Protein AF-A0AA36IB07-F1 (afdb_monomer)

Mean predicted aligned error: 19.98 Å

Sequence (351 aa):
MAGPVNGTSHEDGVGPSQIHRRLKAEFDDVLRTSMQNRLKNLREEVEALCNSLEAAPNGDDEPSPASSASRASAPDTKALCETVAKALRRAKRCSKKPITSYGPSDRQVGKAEPSEKDEALVMEGTTLRATLASLEQSLSSRTKQILALTEQLKVCESARDERTVQAAEAKEQLDTLVSNPKKLEQICEIHLAKRKERVEDMAKDAAQQKQHAKYYQSLAQQQRAFYLQSERISACGGKEAIARHRAGEVALVHQPTSLQDDDTEEMFDVGTAVANPYVCDSWPFEPNVLAKRTPQESSMPTFEEETEDDLKEAERGFRTNPFRSLRFPPGPSGAASDDDDDRYPGTARSL

Secondary structure (DSSP, 8-state):
--------------PPPHHHHHHHHHHHHHHHHHHHHHHHHHHHHHHHHHHHHHTS--------------------HHHHHHHHHHHHHHHHHHTS------S--HHHHTSPPPPPP------HHHHHHHHHHHHHHHHHHHHHHHHHHHHHHHHHHHHHHHHHHHHHHHHHHHHHHHH-GGGHHHHHHHHHHHHHHHHHHHHHHHHHHHHHHHHHHHHHHHHHHHHHHHHHHHHTTSTTSS-B-TTS-B-PPPPPPPTTT---S----TTTSTT-TTT----S--TTSS----TT-----------HHHHHHHHTT----TTTT--------------------------

pLDDT: mean 75.19, std 17.86, range [39.56, 97.88]

Organism: NCBI:txid2562239

Radius of gyration: 38.05 Å; Cα contacts (8 Å, |Δi|>4): 51; chains: 1; bounding box: 100×102×84 Å

Foldseek 3Di:
DDDDDPDPPPPPPPDPDPVVVVVVVVVVVVVVVVVVVVVVVVVVVVVVVVVVVVPPDPPDDDDDDDDDDDCDPDDPVVVVVVVVVVVVVVVVVVPPDPPPPPDDDPVRVPDDDPPDDPDPPDPPVVLVVLVVVVVVVVVVVVVVVVVVVVVVVVVVVVVVVVVVVVVVVVVVVVVVCVVPVVCVVVVVVVVVVVVVVVVVVVVVVVVVVVVVVVVVVVLVVLQVVQVVLVVQCVVVPHPVSQPQDPVRDRDHRPDRDDPVPPPPVCPPPPVPPPPPCVVVPPPPDDPCPVPPPSPCPPPDPPPDPQDPVNVVVVVVDDDDPPPPPPPDPDDDPDDDDDDDDDDDDDDDDDD

Solvent-accessible surface area (backbone atoms only — not comparable to full-atom values): 22446 Å² total; per-residue (Å²): 142,82,80,86,82,84,79,80,79,78,77,78,74,78,65,77,52,72,66,56,52,49,53,49,49,54,50,52,49,52,52,50,52,52,51,51,51,52,54,49,51,51,49,53,51,51,50,52,49,53,55,56,60,71,65,54,76,79,88,69,94,75,94,79,85,87,86,83,87,81,85,73,78,70,77,62,62,64,60,56,52,49,52,51,52,50,51,52,54,49,51,59,56,69,68,49,75,78,83,79,71,88,68,78,51,83,80,48,72,78,46,79,78,76,77,84,73,89,69,75,84,73,56,64,76,55,54,53,49,52,50,49,53,52,48,52,52,51,50,54,53,48,51,52,49,52,52,53,52,52,53,52,49,51,52,52,50,51,53,48,53,54,49,53,50,53,52,51,53,54,49,52,52,49,56,48,39,75,77,37,64,85,52,47,63,62,53,51,51,52,54,50,51,56,51,52,52,51,52,51,50,54,48,51,53,53,48,51,52,52,49,53,52,52,50,54,52,52,51,52,51,40,42,52,52,31,50,56,49,52,52,41,30,67,75,54,74,38,83,80,45,56,67,60,41,97,87,69,47,74,76,71,65,64,78,59,81,57,87,82,75,55,83,60,89,75,69,80,52,69,78,73,42,96,78,28,74,82,70,64,63,78,65,86,81,67,99,58,73,84,61,62,71,65,84,74,70,72,77,71,74,77,85,71,75,80,47,77,64,55,56,53,50,64,70,64,62,73,82,70,70,86,77,74,74,76,70,72,76,85,71,81,90,72,76,92,70,92,73,88,80,83,85,86,80,81,88,78,79,86,134

Structure (mmCIF, N/CA/C/O backbone):
data_AF-A0AA36IB07-F1
#
_entry.id   AF-A0AA36IB07-F1
#
loop_
_atom_site.group_PDB
_atom_site.id
_atom_site.type_symbol
_atom_site.label_atom_id
_atom_site.label_alt_id
_atom_site.label_comp_id
_atom_site.label_asym_id
_atom_site.label_entity_id
_atom_site.label_seq_id
_atom_site.pdbx_PDB_ins_code
_atom_site.Cartn_x
_atom_site.Cartn_y
_atom_site.Cartn_z
_atom_site.occupancy
_atom_site.B_iso_or_equiv
_atom_site.auth_seq_id
_atom_site.auth_comp_id
_atom_site.auth_asym_id
_atom_site.auth_atom_id
_atom_site.pdbx_PDB_model_num
ATOM 1 N N . MET A 1 1 ? -28.000 50.067 -14.442 1.00 41.28 1 MET A N 1
ATOM 2 C CA . MET A 1 1 ? -29.007 48.991 -14.528 1.00 41.28 1 MET A CA 1
ATOM 3 C C . MET A 1 1 ? -28.436 47.889 -15.402 1.00 41.28 1 MET A C 1
ATOM 5 O O . MET A 1 1 ? -28.460 48.020 -16.616 1.00 41.28 1 MET A O 1
ATOM 9 N N . ALA A 1 2 ? -27.834 46.875 -14.788 1.00 39.56 2 ALA A N 1
ATOM 10 C CA . ALA A 1 2 ? -27.328 45.690 -15.471 1.00 39.56 2 ALA A CA 1
ATOM 11 C C . ALA A 1 2 ? -28.140 44.503 -14.943 1.00 39.56 2 ALA A C 1
ATOM 13 O O . ALA A 1 2 ? -28.209 44.305 -13.731 1.00 39.56 2 ALA A O 1
ATOM 14 N N . GLY A 1 3 ? -28.847 43.818 -15.840 1.00 39.81 3 GLY A N 1
ATOM 15 C CA . GLY A 1 3 ? -29.692 42.673 -15.505 1.00 39.81 3 GLY A CA 1
ATOM 16 C C . GLY A 1 3 ? -28.872 41.388 -15.344 1.00 39.81 3 GLY A C 1
ATOM 17 O O . GLY A 1 3 ? -27.798 41.279 -15.939 1.00 39.81 3 GLY A O 1
ATOM 18 N N . PRO A 1 4 ? -29.358 40.415 -14.554 1.00 53.75 4 PRO A N 1
ATOM 19 C CA . PRO A 1 4 ? -28.662 39.156 -14.340 1.00 53.75 4 PRO A CA 1
ATOM 20 C C . PRO A 1 4 ? -28.797 38.250 -15.568 1.00 53.75 4 PRO A C 1
ATOM 22 O O . PRO A 1 4 ? -29.895 37.990 -16.063 1.00 53.75 4 PRO A O 1
ATOM 25 N N . VAL A 1 5 ? -27.655 37.769 -16.055 1.00 50.94 5 VAL A N 1
ATOM 26 C CA . VAL A 1 5 ? -27.554 36.798 -17.145 1.00 50.94 5 VAL A CA 1
ATOM 27 C C . VAL A 1 5 ? -27.719 35.403 -16.542 1.00 50.94 5 VAL A C 1
ATOM 29 O O . VAL A 1 5 ? -26.821 34.899 -15.873 1.00 50.94 5 VAL A O 1
ATOM 32 N N . ASN A 1 6 ? -28.882 34.786 -16.760 1.00 49.53 6 ASN A N 1
ATOM 33 C CA . ASN A 1 6 ? -29.121 33.380 -16.439 1.00 49.53 6 ASN A CA 1
ATOM 34 C C . ASN A 1 6 ? -28.353 32.498 -17.433 1.00 49.53 6 ASN A C 1
ATOM 36 O O . ASN A 1 6 ? -28.823 32.234 -18.539 1.00 49.53 6 ASN A O 1
ATOM 40 N N . GLY A 1 7 ? -27.164 32.052 -17.031 1.00 48.97 7 GLY A N 1
ATOM 41 C CA . GLY A 1 7 ? -26.412 31.009 -17.717 1.00 48.97 7 GLY A CA 1
ATOM 42 C C . GLY A 1 7 ? -26.997 29.638 -17.398 1.00 48.97 7 GLY A C 1
ATOM 43 O O . GLY A 1 7 ? -26.636 29.021 -16.402 1.00 48.97 7 GLY A O 1
ATOM 44 N N . THR A 1 8 ? -27.904 29.154 -18.242 1.00 47.22 8 THR A N 1
ATOM 45 C CA . THR A 1 8 ? -28.276 27.737 -18.287 1.00 47.22 8 THR A CA 1
ATOM 46 C C . THR A 1 8 ? -27.133 26.962 -18.937 1.00 47.22 8 THR A C 1
ATOM 48 O O . THR A 1 8 ? -27.064 26.849 -20.161 1.00 47.22 8 THR A O 1
ATOM 51 N N . SER A 1 9 ? -26.205 26.470 -18.118 1.00 49.50 9 SER A N 1
ATOM 52 C CA . SER A 1 9 ? -25.203 25.481 -18.507 1.00 49.50 9 SER A CA 1
ATOM 53 C C . SER A 1 9 ? -25.917 24.183 -18.884 1.00 49.50 9 SER A C 1
ATOM 55 O O . SER A 1 9 ? -26.347 23.406 -18.034 1.00 49.50 9 SER A O 1
ATOM 57 N N . HIS A 1 10 ? -26.074 23.974 -20.189 1.00 44.34 10 HIS A N 1
ATOM 58 C CA . HIS A 1 10 ? -26.446 22.690 -20.758 1.00 44.34 10 HIS A CA 1
ATOM 59 C C . HIS A 1 10 ? -25.269 21.734 -20.510 1.00 44.34 10 HIS A C 1
ATOM 61 O O . HIS A 1 10 ? -24.299 21.712 -21.264 1.00 44.34 10 HIS A O 1
ATOM 67 N N . GLU A 1 11 ? -25.309 20.998 -19.398 1.00 47.53 11 GLU A N 1
ATOM 68 C CA . GLU A 1 11 ? -24.455 19.829 -19.209 1.00 47.53 11 GLU A CA 1
ATOM 69 C C . GLU A 1 11 ? -24.906 18.771 -20.216 1.00 47.53 11 GLU A C 1
ATOM 71 O O . GLU A 1 11 ? -25.805 17.967 -19.953 1.00 47.53 11 GLU A O 1
ATOM 76 N N . ASP A 1 12 ? -24.305 18.798 -21.403 1.00 44.19 12 ASP A N 1
ATOM 77 C CA . ASP A 1 12 ? -24.332 17.678 -22.330 1.00 44.19 12 ASP A CA 1
ATOM 78 C C . ASP A 1 12 ? -23.629 16.508 -21.643 1.00 44.19 12 ASP A C 1
ATOM 80 O O . ASP A 1 12 ? -22.415 16.317 -21.729 1.00 44.19 12 ASP A O 1
ATOM 84 N N . GLY A 1 13 ? -24.417 15.753 -20.878 1.00 45.56 13 GLY A N 1
ATOM 85 C CA . GLY A 1 13 ? -24.006 14.541 -20.201 1.00 45.56 13 GLY A CA 1
ATOM 86 C C . GLY A 1 13 ? -23.541 13.532 -21.237 1.00 45.56 13 GLY A C 1
ATOM 87 O O . GLY A 1 13 ? -24.328 12.721 -21.731 1.00 45.56 13 GLY A O 1
ATOM 88 N N . VAL A 1 14 ? -22.247 13.574 -21.558 1.00 60.81 14 VAL A N 1
ATOM 89 C CA . VAL A 1 14 ? -21.549 12.539 -22.315 1.00 60.81 14 VAL A CA 1
ATOM 90 C C . VAL A 1 14 ? -21.590 11.287 -21.452 1.00 60.81 14 VAL A C 1
ATOM 92 O O . VAL A 1 14 ? -20.717 11.017 -20.626 1.00 60.81 14 VAL A O 1
ATOM 95 N N . GLY A 1 15 ? -22.685 10.543 -21.593 1.00 72.19 15 GLY A N 1
ATOM 96 C CA . GLY A 1 15 ? -22.873 9.287 -20.902 1.00 72.19 15 GLY A CA 1
ATOM 97 C C . GLY A 1 15 ? -21.698 8.362 -21.217 1.00 72.19 15 GLY A C 1
ATOM 98 O O . GLY A 1 15 ? -21.160 8.407 -22.328 1.00 72.19 15 GLY A O 1
ATOM 99 N N . PRO A 1 16 ? -21.303 7.494 -20.272 1.00 76.75 16 PRO A N 1
ATOM 100 C CA . PRO A 1 16 ? -20.173 6.596 -20.457 1.00 76.75 16 PRO A CA 1
ATOM 101 C C . PRO A 1 16 ? -20.298 5.858 -21.790 1.00 76.75 16 PRO A C 1
ATOM 103 O O . PRO A 1 16 ? -21.397 5.415 -22.158 1.00 76.75 16 PRO A O 1
ATOM 106 N N . SER A 1 17 ? -19.183 5.750 -22.518 1.00 83.81 17 SER A N 1
ATOM 107 C CA . SER A 1 17 ? -19.148 5.079 -23.819 1.00 83.81 17 SER A CA 1
ATOM 108 C C . SER A 1 17 ? -19.760 3.679 -23.706 1.00 83.81 17 SER A C 1
ATOM 110 O O . SER A 1 17 ? -19.652 3.019 -22.668 1.00 83.81 17 SER A O 1
ATOM 112 N N . GLN A 1 18 ? -20.435 3.207 -24.758 1.00 84.69 18 GLN A N 1
ATOM 113 C CA . GLN A 1 18 ? -21.078 1.884 -24.741 1.00 84.69 18 GLN A CA 1
ATOM 114 C C . GLN A 1 18 ? -20.084 0.764 -24.388 1.00 84.69 18 GLN A C 1
ATOM 116 O O . GLN A 1 18 ? -20.438 -0.171 -23.676 1.00 84.69 18 GLN A O 1
ATOM 121 N N . ILE A 1 19 ? -18.820 0.910 -24.803 1.00 80.19 19 ILE A N 1
ATOM 122 C CA . ILE A 1 19 ? -17.727 -0.005 -24.455 1.00 80.19 19 ILE A CA 1
ATOM 123 C C . ILE A 1 19 ? -17.452 0.016 -22.947 1.00 80.19 19 ILE A C 1
ATOM 125 O O . ILE A 1 19 ? -17.336 -1.043 -22.340 1.00 80.19 19 ILE A O 1
ATOM 129 N N . HIS A 1 20 ? -17.400 1.196 -22.320 1.00 79.19 20 HIS A N 1
ATOM 130 C CA . HIS A 1 20 ? -17.195 1.302 -20.874 1.00 79.19 20 HIS A CA 1
ATOM 131 C C . HIS A 1 20 ? -18.361 0.695 -20.083 1.00 79.19 20 HIS A C 1
ATOM 133 O O . HIS A 1 20 ? -18.130 -0.018 -19.111 1.00 79.19 20 HIS A O 1
ATOM 139 N N . ARG A 1 21 ? -19.612 0.904 -20.524 1.00 87.94 21 ARG A N 1
ATOM 140 C CA . ARG A 1 21 ? -20.782 0.261 -19.893 1.00 87.94 21 ARG A CA 1
ATOM 141 C C . ARG A 1 21 ? -20.726 -1.260 -20.009 1.00 87.94 21 ARG A C 1
ATOM 143 O O . ARG A 1 21 ? -21.033 -1.941 -19.038 1.00 87.94 21 ARG A O 1
ATOM 150 N N . ARG A 1 22 ? -20.307 -1.777 -21.168 1.00 89.38 22 ARG A N 1
ATOM 151 C CA . ARG A 1 22 ? -20.159 -3.217 -21.400 1.00 89.38 22 ARG A CA 1
ATOM 152 C C . ARG A 1 22 ? -19.047 -3.825 -20.545 1.00 89.38 22 ARG A C 1
ATOM 154 O O . ARG A 1 22 ? -19.304 -4.801 -19.858 1.00 89.38 22 ARG A O 1
ATOM 161 N N . LEU A 1 23 ? -17.859 -3.219 -20.528 1.00 86.12 23 LEU A N 1
ATOM 162 C CA . LEU A 1 23 ? -16.742 -3.685 -19.698 1.00 86.12 23 LEU A CA 1
ATOM 163 C C . LEU A 1 23 ? -17.084 -3.642 -18.208 1.00 86.12 23 LEU A C 1
ATOM 165 O O . LEU A 1 23 ? -16.769 -4.578 -17.481 1.00 86.12 23 LEU A O 1
ATOM 169 N N . LYS A 1 24 ? -17.764 -2.581 -17.759 1.00 91.50 24 LYS A N 1
ATOM 170 C CA . LYS A 1 24 ? -18.242 -2.486 -16.380 1.00 91.50 24 LYS A CA 1
ATOM 171 C C . LYS A 1 24 ? -19.228 -3.610 -16.054 1.00 91.50 24 LYS A C 1
ATOM 173 O O . LYS A 1 24 ? -19.072 -4.247 -15.024 1.00 91.50 24 LYS A O 1
ATOM 178 N N . ALA A 1 25 ? -20.191 -3.882 -16.935 1.00 92.62 25 ALA A N 1
ATOM 179 C CA . ALA A 1 25 ? -21.148 -4.969 -16.740 1.00 92.62 25 ALA A CA 1
ATOM 180 C C . ALA A 1 25 ? -20.465 -6.348 -16.695 1.00 92.62 25 ALA A C 1
ATOM 182 O O . ALA A 1 25 ? -20.750 -7.132 -15.798 1.00 92.62 25 ALA A O 1
ATOM 183 N N . GLU A 1 26 ? -19.522 -6.619 -17.605 1.00 95.00 26 GLU A N 1
ATOM 184 C CA . GLU A 1 26 ? -18.756 -7.874 -17.619 1.00 95.00 26 GLU A CA 1
ATOM 185 C C . GLU A 1 26 ? -17.916 -8.035 -16.337 1.00 95.00 26 GLU A C 1
ATOM 187 O O . GLU A 1 26 ? -17.892 -9.110 -15.738 1.00 95.00 26 GLU A O 1
ATOM 192 N N . PHE A 1 27 ? -17.276 -6.962 -15.864 1.00 94.12 27 PHE A N 1
ATOM 193 C CA . PHE A 1 27 ? -16.503 -6.978 -14.620 1.00 94.12 27 PHE A CA 1
ATOM 194 C C . PHE A 1 27 ? -17.389 -7.167 -13.380 1.00 94.12 27 PHE A C 1
ATOM 196 O O . PHE A 1 27 ? -17.076 -7.993 -12.519 1.00 94.12 27 PHE A O 1
ATOM 203 N N . ASP A 1 28 ? -18.515 -6.452 -13.310 1.00 94.38 28 ASP A N 1
ATOM 204 C CA . ASP A 1 28 ? -19.499 -6.580 -12.232 1.00 94.38 28 ASP A CA 1
ATOM 205 C C . ASP A 1 28 ? -20.081 -8.004 -12.186 1.00 94.38 28 ASP A C 1
ATOM 207 O O . ASP A 1 28 ? -20.256 -8.562 -11.100 1.00 94.38 28 ASP A O 1
ATOM 211 N N . ASP A 1 29 ? -20.327 -8.629 -13.341 1.00 94.38 29 ASP A N 1
ATOM 212 C CA . ASP A 1 29 ? -20.804 -10.011 -13.426 1.00 94.38 29 ASP A CA 1
ATOM 213 C C . ASP A 1 29 ? -19.737 -11.022 -12.986 1.00 94.38 29 ASP A C 1
ATOM 215 O O . ASP A 1 29 ? -20.051 -11.948 -12.230 1.00 94.38 29 ASP A O 1
ATOM 219 N N . VAL A 1 30 ? -18.468 -10.835 -13.367 1.00 93.94 30 VAL A N 1
ATOM 220 C CA . VAL A 1 30 ? -17.357 -11.685 -12.897 1.00 93.94 30 VAL A CA 1
ATOM 221 C C . VAL A 1 30 ? -17.182 -11.568 -11.381 1.00 93.94 30 VAL A C 1
ATOM 223 O O . VAL A 1 30 ? -17.075 -12.589 -10.694 1.00 93.94 30 VAL A O 1
ATOM 226 N N . LEU A 1 31 ? -17.204 -10.349 -10.834 1.00 90.31 31 LEU A N 1
ATOM 227 C CA . LEU A 1 31 ? -17.109 -10.123 -9.390 1.00 90.31 31 LEU A CA 1
ATOM 228 C C . LEU A 1 31 ? -18.295 -10.729 -8.640 1.00 90.31 31 LEU A C 1
ATOM 230 O O . LEU A 1 31 ? -18.097 -11.415 -7.633 1.00 90.31 31 LEU A O 1
ATOM 234 N N . ARG A 1 32 ? -19.519 -10.524 -9.137 1.00 96.50 32 ARG A N 1
ATOM 235 C CA . ARG A 1 32 ? -20.733 -11.079 -8.530 1.00 96.50 32 ARG A CA 1
ATOM 236 C C . ARG A 1 32 ? -20.696 -12.605 -8.537 1.00 96.50 32 ARG A C 1
ATOM 238 O O . ARG A 1 32 ? -20.930 -13.208 -7.493 1.00 96.50 32 ARG A O 1
ATOM 245 N N . THR A 1 33 ? -20.330 -13.218 -9.662 1.00 93.62 33 THR A N 1
ATOM 246 C CA . THR A 1 33 ? -20.218 -14.680 -9.798 1.00 93.62 33 THR A CA 1
ATOM 247 C C . THR A 1 33 ? -19.134 -15.241 -8.874 1.00 93.62 33 THR A C 1
ATOM 249 O O . THR A 1 33 ? -19.356 -16.225 -8.171 1.00 93.62 33 THR A O 1
ATOM 252 N N . SER A 1 34 ? -17.972 -14.584 -8.803 1.00 92.56 34 SER A N 1
ATOM 253 C CA . SER A 1 34 ? -16.874 -14.969 -7.907 1.00 92.56 34 SER A CA 1
ATOM 254 C C . SER A 1 34 ? -17.280 -14.900 -6.430 1.00 92.56 34 SER A C 1
ATOM 256 O O . SER A 1 34 ? -17.058 -15.855 -5.681 1.00 92.56 34 SER A O 1
ATOM 258 N N . MET A 1 35 ? -17.939 -13.816 -6.005 1.00 91.19 35 MET A N 1
ATOM 259 C CA . MET A 1 35 ? -18.441 -13.680 -4.633 1.00 91.19 35 MET A CA 1
ATOM 260 C C . MET A 1 35 ? -19.537 -14.696 -4.309 1.00 91.19 35 MET A C 1
ATOM 262 O O . MET A 1 35 ? -19.515 -15.283 -3.229 1.00 91.19 35 MET A O 1
ATOM 266 N N . GLN A 1 36 ? -20.463 -14.950 -5.237 1.00 94.50 36 GLN A N 1
ATOM 267 C CA . GLN A 1 36 ? -21.500 -15.969 -5.067 1.00 94.50 36 GLN A CA 1
ATOM 268 C C . GLN A 1 36 ? -20.896 -17.368 -4.912 1.00 94.50 36 GLN A C 1
ATOM 270 O O . GLN A 1 36 ? -21.313 -18.102 -4.020 1.00 94.50 36 GLN A O 1
ATOM 275 N N . ASN A 1 37 ? -19.874 -17.709 -5.701 1.00 90.69 37 ASN A N 1
ATOM 276 C CA . ASN A 1 37 ? -19.164 -18.982 -5.571 1.00 90.69 37 ASN A CA 1
ATOM 277 C C . ASN A 1 37 ? -18.439 -19.098 -4.223 1.00 90.69 37 ASN A C 1
ATOM 279 O O . ASN A 1 37 ? -18.528 -20.133 -3.573 1.00 90.69 37 ASN A O 1
ATOM 283 N N . ARG A 1 38 ? -17.775 -18.032 -3.753 1.00 92.62 38 ARG A N 1
ATOM 284 C CA . ARG A 1 38 ? -17.135 -18.024 -2.424 1.00 92.62 38 ARG A CA 1
ATOM 285 C C . ARG A 1 38 ? -18.150 -18.189 -1.294 1.00 92.62 38 ARG A C 1
ATOM 287 O O . ARG A 1 38 ? -17.919 -18.982 -0.391 1.00 92.62 38 ARG A O 1
ATOM 294 N N . LEU A 1 39 ? -19.278 -17.478 -1.355 1.00 90.75 39 LEU A N 1
ATOM 295 C CA . LEU A 1 39 ? -20.357 -17.614 -0.372 1.00 90.75 39 LEU A CA 1
ATOM 296 C C . LEU A 1 39 ? -20.995 -19.004 -0.408 1.00 90.75 39 LEU A C 1
ATOM 298 O O . LEU A 1 39 ? -21.333 -19.537 0.643 1.00 90.75 39 LEU A O 1
ATOM 302 N N . LYS A 1 40 ? -21.151 -19.592 -1.598 1.00 94.38 40 LYS A N 1
ATOM 303 C CA . LYS A 1 40 ? -21.629 -20.965 -1.759 1.00 94.38 40 LYS A CA 1
ATOM 304 C C . LYS A 1 40 ? -20.666 -21.958 -1.106 1.00 94.38 40 LYS A C 1
ATOM 306 O O . LYS A 1 40 ? -21.111 -22.728 -0.268 1.00 94.38 40 LYS A O 1
ATOM 311 N N . ASN A 1 41 ? -19.370 -21.870 -1.404 1.00 88.69 41 ASN A N 1
ATOM 312 C CA . ASN A 1 41 ? -18.357 -22.740 -0.802 1.00 88.69 41 ASN A CA 1
ATOM 313 C C . ASN A 1 41 ? -18.319 -22.595 0.727 1.00 88.69 41 ASN A C 1
ATOM 315 O O . ASN A 1 41 ? -18.276 -23.593 1.429 1.00 88.69 41 ASN A O 1
ATOM 319 N N . LEU A 1 42 ? -18.409 -21.366 1.253 1.00 87.94 42 LEU A N 1
ATOM 320 C CA . LEU A 1 42 ? -18.479 -21.132 2.700 1.00 87.94 42 LEU A CA 1
ATOM 321 C C . LEU A 1 42 ? -19.729 -21.753 3.330 1.00 87.94 42 LEU A C 1
ATOM 323 O O . LEU A 1 42 ? -19.652 -22.300 4.424 1.00 87.94 42 LEU A O 1
ATOM 327 N N . ARG A 1 43 ? -20.884 -21.681 2.657 1.00 89.50 43 ARG A N 1
ATOM 328 C CA . ARG A 1 43 ? -22.106 -22.346 3.131 1.00 89.50 43 ARG A CA 1
ATOM 329 C C . ARG A 1 43 ? -21.952 -23.863 3.126 1.00 89.50 43 ARG A C 1
ATOM 331 O O . ARG A 1 43 ? -22.317 -24.481 4.113 1.00 89.50 43 ARG A O 1
ATOM 338 N N . GLU A 1 44 ? -21.376 -24.431 2.068 1.00 90.19 44 GLU A N 1
ATOM 339 C CA . GLU A 1 44 ? -21.098 -25.869 1.971 1.00 90.19 44 GLU A CA 1
ATOM 340 C C . GLU A 1 44 ? -20.107 -26.333 3.053 1.00 90.19 44 GLU A C 1
ATOM 342 O O . GLU A 1 44 ? -20.310 -27.380 3.661 1.00 90.19 44 GLU A O 1
ATOM 347 N N . GLU A 1 45 ? -19.073 -25.542 3.356 1.00 88.69 45 GLU A N 1
ATOM 348 C CA . GLU A 1 45 ? -18.123 -25.825 4.441 1.00 88.69 45 GLU A CA 1
ATOM 349 C C . GLU A 1 45 ? -18.783 -25.752 5.825 1.00 88.69 45 GLU A C 1
ATOM 351 O O . GLU A 1 45 ? -18.573 -26.638 6.653 1.00 88.69 45 GLU A O 1
ATOM 356 N N . VAL A 1 46 ? -19.607 -24.730 6.080 1.00 85.75 46 VAL A N 1
ATOM 357 C CA . VAL A 1 46 ? -20.352 -24.598 7.344 1.00 85.75 46 VAL A CA 1
ATOM 358 C C . VAL A 1 46 ? -21.359 -25.734 7.505 1.00 85.75 46 VAL A C 1
ATOM 360 O O . VAL A 1 46 ? -21.451 -26.319 8.580 1.00 85.75 46 VAL A O 1
ATOM 363 N N . GLU A 1 47 ? -22.078 -26.090 6.444 1.00 88.00 47 GLU A N 1
ATOM 364 C CA . GLU A 1 47 ? -23.025 -27.206 6.450 1.00 88.00 47 GLU A CA 1
ATOM 365 C C . GLU A 1 47 ? -22.309 -28.545 6.679 1.00 88.00 47 GLU A C 1
ATOM 367 O O . GLU A 1 47 ? -22.761 -29.358 7.485 1.00 88.00 47 GLU A O 1
ATOM 372 N N . ALA A 1 48 ? -21.144 -28.757 6.059 1.00 83.06 48 ALA A N 1
ATOM 373 C CA . ALA A 1 48 ? -20.309 -29.929 6.315 1.00 83.06 48 ALA A CA 1
ATOM 374 C C . ALA A 1 48 ? -19.832 -29.999 7.776 1.00 83.06 48 ALA A C 1
ATOM 376 O O . ALA A 1 48 ? -19.814 -31.083 8.361 1.00 83.06 48 ALA A O 1
ATOM 377 N N . LEU A 1 49 ? -19.486 -28.860 8.385 1.00 78.62 49 LEU A N 1
ATOM 378 C CA . LEU A 1 49 ? -19.110 -28.785 9.799 1.00 78.62 49 LEU A CA 1
ATOM 379 C C . LEU A 1 49 ? -20.295 -29.069 10.728 1.00 78.62 49 LEU A C 1
ATOM 381 O O . LEU A 1 49 ? -20.139 -29.847 11.666 1.00 78.62 49 LEU A O 1
ATOM 385 N N . CYS A 1 50 ? -21.475 -28.502 10.459 1.00 74.69 50 CYS A N 1
ATOM 386 C CA . CYS A 1 50 ? -22.690 -28.780 11.230 1.00 74.69 50 CYS A CA 1
ATOM 387 C C . CYS A 1 50 ? -23.070 -30.265 11.160 1.00 74.69 50 CYS A C 1
ATOM 389 O O . CYS A 1 50 ? -23.249 -30.899 12.198 1.00 74.69 50 CYS A O 1
ATOM 391 N N . ASN A 1 51 ? -23.067 -30.852 9.961 1.00 75.62 51 ASN A N 1
ATOM 392 C CA . ASN A 1 51 ? -23.349 -32.276 9.771 1.00 75.62 51 ASN A CA 1
ATOM 393 C C . ASN A 1 51 ? -22.289 -33.175 10.435 1.00 75.62 51 ASN A C 1
ATOM 395 O O . ASN A 1 51 ? -22.615 -34.243 10.948 1.00 75.62 51 ASN A O 1
ATOM 399 N N . SER A 1 52 ? -21.018 -32.753 10.462 1.00 74.88 52 SER A N 1
ATOM 400 C CA . SER A 1 52 ? -19.962 -33.478 11.180 1.00 74.88 52 SER A CA 1
ATOM 401 C C . SER A 1 52 ? -20.121 -33.404 12.700 1.00 74.88 52 SER A C 1
ATOM 403 O O . SER A 1 52 ? -19.686 -34.329 13.384 1.00 74.88 52 SER A O 1
ATOM 405 N N . LEU A 1 53 ? -20.692 -32.318 13.227 1.00 74.88 53 LEU A N 1
ATOM 406 C CA . LEU A 1 53 ? -20.911 -32.134 14.661 1.00 74.88 53 LEU A CA 1
ATOM 407 C C . LEU A 1 53 ? -22.102 -32.969 15.152 1.00 74.88 53 LEU A C 1
ATOM 409 O O . LEU A 1 53 ? -22.039 -33.549 16.231 1.00 74.88 53 LEU A O 1
ATOM 413 N N . GLU A 1 54 ? -23.154 -33.077 14.338 1.00 70.94 54 GLU A N 1
ATOM 414 C CA . GLU A 1 54 ? -24.326 -33.918 14.622 1.00 70.94 54 GLU A CA 1
ATOM 415 C C . GLU A 1 54 ? -24.042 -35.420 14.448 1.00 70.94 54 GLU A C 1
ATOM 417 O O . GLU A 1 54 ? -24.694 -36.252 15.074 1.00 70.94 54 GLU A O 1
ATOM 422 N N . ALA A 1 55 ? -23.041 -35.782 13.638 1.00 58.31 55 ALA A N 1
ATOM 423 C CA . ALA A 1 55 ? -22.622 -37.167 13.425 1.00 58.31 55 ALA A CA 1
ATOM 424 C C . ALA A 1 55 ? -21.606 -37.685 14.459 1.00 58.31 55 ALA A C 1
ATOM 426 O O . ALA A 1 55 ? -21.157 -38.826 14.332 1.00 58.31 55 ALA A O 1
ATOM 427 N N . ALA A 1 56 ? -21.229 -36.890 15.467 1.00 48.00 56 ALA A N 1
ATOM 428 C CA . ALA A 1 56 ? -20.489 -37.408 16.609 1.00 48.00 56 ALA A CA 1
ATOM 429 C C . ALA A 1 56 ? -21.447 -38.285 17.436 1.00 48.00 56 ALA A C 1
ATOM 431 O O . ALA A 1 56 ? -22.390 -37.753 18.026 1.00 48.00 56 ALA A O 1
ATOM 432 N N . PRO A 1 57 ? -21.267 -39.619 17.471 1.00 57.00 57 PRO A N 1
ATOM 433 C CA . PRO A 1 57 ? -22.117 -40.463 18.288 1.00 57.00 57 PRO A CA 1
ATOM 434 C C . PRO A 1 57 ? -21.881 -40.074 19.746 1.00 57.00 57 PRO A C 1
ATOM 436 O O . PRO A 1 57 ? -20.780 -40.254 20.269 1.00 57.00 57 PRO A O 1
ATOM 439 N N . ASN A 1 58 ? -22.915 -39.534 20.396 1.00 50.59 58 ASN A N 1
ATOM 440 C CA . ASN A 1 58 ? -23.008 -39.583 21.846 1.00 50.59 58 ASN A CA 1
ATOM 441 C C . ASN A 1 58 ? -22.920 -41.064 22.212 1.00 50.59 58 ASN A C 1
ATOM 443 O O . ASN A 1 58 ? -23.837 -41.838 21.940 1.00 50.59 58 ASN A O 1
ATOM 447 N N . GLY A 1 59 ? -21.749 -41.463 22.700 1.00 50.75 59 GLY A N 1
ATOM 448 C CA . GLY A 1 59 ? -21.505 -42.794 23.211 1.00 50.75 59 GLY A CA 1
ATOM 449 C C . GLY A 1 59 ? -22.279 -42.959 24.503 1.00 50.75 59 GLY A C 1
ATOM 450 O O . GLY A 1 59 ? -21.734 -42.687 25.562 1.00 50.75 59 GLY A O 1
ATOM 451 N N . ASP A 1 60 ? -23.524 -43.399 24.381 1.00 46.19 60 ASP A N 1
ATOM 452 C CA . ASP A 1 60 ? -24.234 -44.096 25.439 1.00 46.19 60 ASP A CA 1
ATOM 453 C C . ASP A 1 60 ? -24.644 -45.461 24.881 1.00 46.19 60 ASP A C 1
ATOM 455 O O . ASP A 1 60 ? -25.446 -45.583 23.952 1.00 46.19 60 ASP A O 1
ATOM 459 N N . ASP A 1 61 ? -23.996 -46.487 25.425 1.00 52.59 61 ASP A N 1
ATOM 460 C CA . ASP A 1 61 ? -24.317 -47.891 25.227 1.00 52.59 61 ASP A CA 1
ATOM 461 C C . ASP A 1 61 ? -25.761 -48.171 25.673 1.00 52.59 61 ASP A C 1
ATOM 463 O O . ASP A 1 61 ? -26.039 -48.224 26.868 1.00 52.59 61 ASP A O 1
ATOM 467 N N . GLU A 1 62 ? -26.670 -48.441 24.734 1.00 49.94 62 GLU A N 1
ATOM 468 C CA . GLU A 1 62 ? -27.718 -49.448 24.939 1.00 49.94 62 GLU A CA 1
ATOM 469 C C . GLU A 1 62 ? -28.313 -49.946 23.605 1.00 49.94 62 GLU A C 1
ATOM 471 O O . GLU A 1 62 ? -28.672 -49.149 22.733 1.00 49.94 62 GLU A O 1
ATOM 476 N N . PRO A 1 63 ? -28.447 -51.273 23.409 1.00 57.84 63 PRO A N 1
ATOM 477 C CA . PRO A 1 63 ? -28.991 -51.843 22.186 1.00 57.84 63 PRO A CA 1
ATOM 478 C C . PRO A 1 63 ? -30.522 -51.938 22.256 1.00 57.84 63 PRO A C 1
ATOM 480 O O . PRO A 1 63 ? -31.070 -52.678 23.070 1.00 57.84 63 PRO A O 1
ATOM 483 N N . SER A 1 64 ? -31.230 -51.286 21.330 1.00 43.59 64 SER A N 1
ATOM 484 C CA . SER A 1 64 ? -32.651 -51.575 21.089 1.00 43.59 64 SER A CA 1
ATOM 485 C C . SER A 1 64 ? -32.964 -51.668 19.589 1.00 43.59 64 SER A C 1
ATOM 487 O O . SER A 1 64 ? -32.497 -50.824 18.819 1.00 43.59 64 SER A O 1
ATOM 489 N N . PRO A 1 65 ? -33.699 -52.701 19.126 1.00 59.84 65 PRO A N 1
ATOM 490 C CA . PRO A 1 65 ? -33.844 -52.979 17.707 1.00 59.84 65 PRO A CA 1
ATOM 491 C C . PRO A 1 65 ? -35.092 -52.346 17.076 1.00 59.84 65 PRO A C 1
ATOM 493 O O . PRO A 1 65 ? -36.163 -52.276 17.667 1.00 59.84 65 PRO A O 1
ATOM 496 N N . ALA A 1 66 ? -34.927 -52.060 15.783 1.00 55.66 66 ALA A N 1
ATOM 497 C CA . ALA A 1 66 ? -35.948 -51.979 14.740 1.00 55.66 66 ALA A CA 1
ATOM 498 C C . ALA A 1 66 ? -36.876 -50.750 14.724 1.00 55.66 66 ALA A C 1
ATOM 500 O O . ALA A 1 66 ? -37.987 -50.767 15.242 1.00 55.66 66 ALA A O 1
ATOM 501 N N . SER A 1 67 ? -36.516 -49.760 13.901 1.00 43.47 67 SER A N 1
ATOM 502 C CA . SER A 1 67 ? -37.490 -49.208 12.953 1.00 43.47 67 SER A CA 1
ATOM 503 C C . SER A 1 67 ? -36.810 -48.645 11.704 1.00 43.47 67 SER A C 1
ATOM 505 O O . SER A 1 67 ? -35.644 -48.259 11.688 1.00 43.47 67 SER A O 1
ATOM 507 N N . SER A 1 68 ? -37.547 -48.737 10.612 1.00 49.25 68 SER A N 1
ATOM 508 C CA . SER A 1 68 ? -37.098 -48.781 9.233 1.00 49.25 68 SER A CA 1
ATOM 509 C C . SER A 1 68 ? -37.206 -47.438 8.505 1.00 49.25 68 SER A C 1
ATOM 511 O O . SER A 1 68 ? -38.281 -46.853 8.446 1.00 49.25 68 SER A O 1
ATOM 513 N N . ALA A 1 69 ? -36.117 -47.100 7.807 1.00 49.72 69 ALA A N 1
ATOM 514 C CA . ALA A 1 69 ? -36.060 -46.474 6.480 1.00 49.72 69 ALA A CA 1
ATOM 515 C C . ALA A 1 69 ? -36.446 -44.986 6.305 1.00 49.72 69 ALA A C 1
ATOM 517 O O . ALA A 1 69 ? -37.576 -44.646 5.975 1.00 49.72 69 ALA A O 1
ATOM 518 N N . SER A 1 70 ? -35.418 -44.130 6.221 1.00 42.97 70 SER A N 1
ATOM 519 C CA . SER A 1 70 ? -35.270 -43.234 5.064 1.00 42.97 70 SER A CA 1
ATOM 520 C C . SER A 1 70 ? -33.799 -43.223 4.624 1.00 42.97 70 SER A C 1
ATOM 522 O O . SER A 1 70 ? -32.881 -42.940 5.389 1.00 42.97 70 SER A O 1
ATOM 524 N N . ARG A 1 71 ? -33.559 -43.704 3.403 1.00 49.59 71 ARG A N 1
ATOM 525 C CA . ARG A 1 71 ? -32.238 -44.050 2.870 1.00 49.59 71 ARG A CA 1
ATOM 526 C C . ARG A 1 71 ? -31.632 -42.810 2.208 1.00 49.59 71 ARG A C 1
ATOM 528 O O . ARG A 1 71 ? -31.672 -42.689 0.988 1.00 49.59 71 ARG A O 1
ATOM 535 N N . ALA A 1 72 ? -31.100 -41.891 3.012 1.00 47.88 72 ALA A N 1
ATOM 536 C CA . ALA A 1 72 ? -30.152 -40.893 2.526 1.00 47.88 72 ALA A CA 1
ATOM 537 C C . ALA A 1 72 ? -28.917 -41.650 2.015 1.00 47.88 72 ALA A C 1
ATOM 539 O O . ALA A 1 72 ? -28.341 -42.471 2.733 1.00 47.88 72 ALA A O 1
ATOM 540 N N . SER A 1 73 ? -28.575 -41.471 0.739 1.00 53.88 73 SER A N 1
ATOM 541 C CA . SER A 1 73 ? -27.412 -42.113 0.132 1.00 53.88 73 SER A CA 1
ATOM 542 C C . SER A 1 73 ? -26.178 -41.737 0.940 1.00 53.88 73 SER A C 1
ATOM 544 O O . SER A 1 73 ? -25.822 -40.560 0.994 1.00 53.88 73 SER A O 1
ATOM 546 N N . ALA A 1 74 ? -25.566 -42.733 1.583 1.00 59.19 74 ALA A N 1
ATOM 547 C CA . ALA A 1 74 ? -24.340 -42.554 2.340 1.00 59.19 74 ALA A CA 1
ATOM 548 C C . ALA A 1 74 ? -23.337 -41.749 1.493 1.00 59.19 74 ALA A C 1
ATOM 550 O O . ALA A 1 74 ? -23.185 -42.065 0.306 1.00 59.19 74 ALA A O 1
ATOM 551 N N . PRO A 1 75 ? -22.693 -40.711 2.058 1.00 63.22 75 PRO A N 1
ATOM 552 C CA . PRO A 1 75 ? -21.675 -39.954 1.347 1.00 63.22 75 PRO A CA 1
ATOM 553 C C . PRO A 1 75 ? -20.649 -40.942 0.798 1.00 63.22 75 PRO A C 1
ATOM 555 O O . PRO A 1 75 ? -20.167 -41.809 1.528 1.00 63.22 75 PRO A O 1
ATOM 558 N N . ASP A 1 76 ? -20.399 -40.860 -0.509 1.00 65.56 76 ASP A N 1
ATOM 559 C CA . ASP A 1 76 ? -19.573 -41.808 -1.248 1.00 65.56 76 ASP A CA 1
ATOM 560 C C . ASP A 1 76 ? -18.146 -41.776 -0.690 1.00 65.56 76 ASP A C 1
ATOM 562 O O . ASP A 1 76 ? -17.303 -40.955 -1.061 1.00 65.56 76 ASP A O 1
ATOM 566 N N . THR A 1 77 ? -17.885 -42.670 0.262 1.00 75.19 77 THR A N 1
ATOM 567 C CA . THR A 1 77 ? -16.618 -42.795 0.989 1.00 75.19 77 THR A CA 1
ATOM 568 C C . THR A 1 77 ? -15.443 -42.990 0.036 1.00 75.19 77 THR A C 1
ATOM 570 O O . THR A 1 77 ? -14.312 -42.634 0.365 1.00 75.19 77 THR A O 1
ATOM 573 N N . LYS A 1 78 ? -15.705 -43.456 -1.191 1.00 76.62 78 LYS A N 1
ATOM 574 C CA . LYS A 1 78 ? -14.712 -43.585 -2.259 1.00 76.62 78 LYS A CA 1
ATOM 575 C C . LYS A 1 78 ? -14.139 -42.238 -2.693 1.00 76.62 78 LYS A C 1
ATOM 577 O O . LYS A 1 78 ? -12.922 -42.136 -2.840 1.00 76.62 78 LYS A O 1
ATOM 582 N N . ALA A 1 79 ? -14.968 -41.203 -2.835 1.00 74.81 79 ALA A N 1
ATOM 583 C CA . ALA A 1 79 ? -14.515 -39.869 -3.236 1.00 74.81 79 ALA A CA 1
ATOM 584 C C . ALA A 1 79 ? -13.621 -39.229 -2.156 1.00 74.81 79 ALA A C 1
ATOM 586 O O . ALA A 1 79 ? -12.586 -38.622 -2.456 1.00 74.81 79 ALA A O 1
ATOM 587 N N . LEU A 1 80 ? -13.966 -39.436 -0.881 1.00 77.19 80 LEU A N 1
ATOM 588 C CA . LEU A 1 80 ? -13.141 -38.996 0.244 1.00 77.19 80 LEU A CA 1
ATOM 589 C C . LEU A 1 80 ? -11.812 -39.770 0.304 1.00 77.19 80 LEU A C 1
ATOM 591 O O . LEU A 1 80 ? -10.744 -39.170 0.414 1.00 77.19 80 LEU A O 1
ATOM 595 N N . CYS A 1 81 ? -11.841 -41.096 0.151 1.00 81.12 81 CYS A N 1
ATOM 596 C CA . CYS A 1 81 ? -10.617 -41.898 0.103 1.00 81.12 81 CYS A CA 1
ATOM 597 C C . CYS A 1 81 ? -9.702 -41.492 -1.065 1.00 81.12 81 CYS A C 1
ATOM 599 O O . CYS A 1 81 ? -8.480 -41.451 -0.903 1.00 81.12 81 CYS A O 1
ATOM 601 N N . GLU A 1 82 ? -10.259 -41.151 -2.229 1.00 87.75 82 GLU A N 1
ATOM 602 C CA . GLU A 1 82 ? -9.476 -40.743 -3.395 1.00 87.75 82 GLU A CA 1
ATOM 603 C C . GLU A 1 82 ? -8.820 -39.366 -3.216 1.00 87.75 82 GLU A C 1
ATOM 605 O O . GLU A 1 82 ? -7.640 -39.194 -3.550 1.00 87.75 82 GLU A O 1
ATOM 610 N N . THR A 1 83 ? -9.536 -38.399 -2.632 1.00 80.81 83 THR A N 1
ATOM 611 C CA . THR A 1 83 ? -8.987 -37.065 -2.330 1.00 80.81 83 THR A CA 1
ATOM 612 C C . THR A 1 83 ? -7.879 -37.136 -1.281 1.00 80.81 83 THR A C 1
ATOM 614 O O . THR A 1 83 ? -6.794 -36.588 -1.510 1.00 80.81 83 THR A O 1
ATOM 617 N N . VAL A 1 84 ? -8.078 -37.903 -0.205 1.00 86.75 84 VAL A N 1
ATOM 618 C CA . VAL A 1 84 ? -7.047 -38.163 0.815 1.00 86.75 84 VAL A CA 1
ATOM 619 C C . VAL A 1 84 ? -5.836 -38.870 0.197 1.00 86.75 84 VAL A C 1
ATOM 621 O O . VAL A 1 84 ? -4.695 -38.441 0.389 1.00 86.75 84 VAL A O 1
ATOM 624 N N . ALA A 1 85 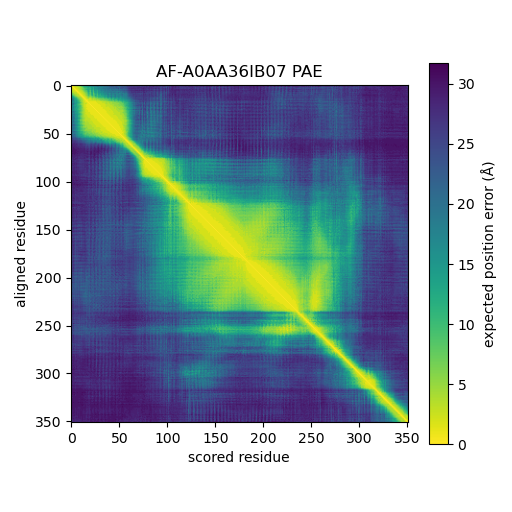? -6.048 -39.887 -0.643 1.00 86.69 85 ALA A N 1
ATOM 625 C CA . ALA A 1 85 ? -4.960 -40.575 -1.338 1.00 86.69 85 ALA A CA 1
ATOM 626 C C . ALA A 1 85 ? -4.198 -39.659 -2.317 1.00 86.69 85 ALA A C 1
ATOM 628 O O . ALA A 1 85 ? -2.993 -39.840 -2.530 1.00 86.69 85 ALA A O 1
ATOM 629 N N . LYS A 1 86 ? -4.867 -38.683 -2.943 1.00 89.75 86 LYS A N 1
ATOM 630 C CA . LYS A 1 86 ? -4.237 -37.688 -3.829 1.00 89.75 86 LYS A CA 1
ATOM 631 C C . LYS A 1 86 ? -3.423 -36.667 -3.029 1.00 89.75 86 LYS A C 1
ATOM 633 O O . LYS A 1 86 ? -2.292 -36.367 -3.422 1.00 89.75 86 LYS A O 1
ATOM 638 N N . ALA A 1 87 ? -3.946 -36.200 -1.895 1.00 84.38 87 ALA A N 1
ATOM 639 C CA . ALA A 1 87 ? -3.248 -35.304 -0.974 1.00 84.38 87 ALA A CA 1
ATOM 640 C C . ALA A 1 87 ? -1.980 -35.959 -0.402 1.00 84.38 87 ALA A C 1
ATOM 642 O O . ALA A 1 87 ? -0.899 -35.378 -0.492 1.00 84.38 87 ALA A O 1
ATOM 643 N N . LEU A 1 88 ? -2.070 -37.213 0.057 1.00 90.00 88 LEU A N 1
ATOM 644 C CA . LEU A 1 88 ? -0.919 -37.970 0.562 1.00 90.00 88 LEU A CA 1
ATOM 645 C C . LEU A 1 88 ? 0.127 -38.244 -0.527 1.00 90.00 88 LEU A C 1
ATOM 647 O O . LEU A 1 88 ? 1.326 -38.122 -0.277 1.00 90.00 88 LEU A O 1
ATOM 651 N N . ARG A 1 89 ? -0.293 -38.548 -1.766 1.00 91.25 89 ARG A N 1
ATOM 652 C CA . ARG A 1 89 ? 0.635 -38.681 -2.906 1.00 91.25 89 ARG A CA 1
ATOM 653 C C . ARG A 1 89 ? 1.362 -37.372 -3.211 1.00 91.25 89 ARG A C 1
ATOM 655 O O . ARG A 1 89 ? 2.551 -37.413 -3.525 1.00 91.25 89 ARG A O 1
ATOM 662 N N . ARG A 1 90 ? 0.680 -36.226 -3.116 1.00 86.00 90 ARG A N 1
ATOM 663 C CA . ARG A 1 90 ? 1.292 -34.900 -3.295 1.00 86.00 90 ARG A CA 1
ATOM 664 C C . ARG A 1 90 ? 2.264 -34.585 -2.161 1.00 86.00 90 ARG A C 1
ATOM 666 O O . ARG A 1 90 ? 3.416 -34.281 -2.450 1.00 86.00 90 ARG A O 1
ATOM 673 N N . ALA A 1 91 ? 1.849 -34.764 -0.908 1.00 83.12 91 ALA A N 1
ATOM 674 C CA . ALA A 1 91 ? 2.702 -34.580 0.264 1.00 83.12 91 ALA A CA 1
ATOM 675 C C . ALA A 1 91 ? 3.964 -35.455 0.187 1.00 83.12 91 ALA A C 1
ATOM 677 O O . ALA A 1 91 ? 5.063 -34.954 0.388 1.00 83.12 91 ALA A O 1
ATOM 678 N N . LYS A 1 92 ? 3.833 -36.724 -0.228 1.00 90.31 92 LYS A N 1
ATOM 679 C CA . LYS A 1 92 ? 4.966 -37.645 -0.426 1.00 90.31 92 LYS A CA 1
ATOM 680 C C . LYS A 1 92 ? 5.893 -37.250 -1.581 1.00 90.31 92 LYS A C 1
ATOM 682 O O . LYS A 1 92 ? 7.060 -37.626 -1.570 1.00 90.31 92 LYS A O 1
ATOM 687 N N . ARG A 1 93 ? 5.406 -36.539 -2.607 1.00 86.06 93 ARG A N 1
ATOM 688 C CA . ARG A 1 93 ? 6.274 -35.969 -3.656 1.00 86.06 93 ARG A CA 1
ATOM 689 C C . ARG A 1 93 ? 7.009 -34.736 -3.146 1.00 86.06 93 ARG A C 1
ATOM 691 O O . ARG A 1 93 ? 8.197 -34.621 -3.402 1.00 86.06 93 ARG A O 1
ATOM 698 N N . CYS A 1 94 ? 6.319 -33.864 -2.415 1.00 80.81 94 CYS A N 1
ATOM 699 C CA . CYS A 1 94 ? 6.895 -32.646 -1.848 1.00 80.81 94 CYS A CA 1
ATOM 700 C C . CYS A 1 94 ? 7.867 -32.927 -0.691 1.00 80.81 94 CYS A C 1
ATOM 702 O O . CYS A 1 94 ? 8.805 -32.166 -0.496 1.00 80.81 94 CYS A O 1
ATOM 704 N N . SER A 1 95 ? 7.679 -34.019 0.058 1.00 83.50 95 SER A N 1
ATOM 705 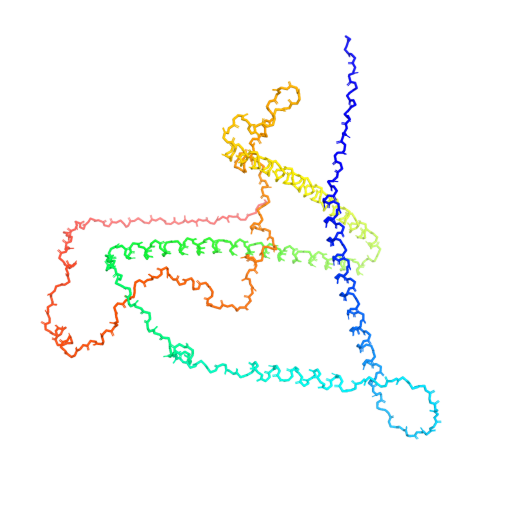C CA . SER A 1 95 ? 8.566 -34.405 1.163 1.00 83.50 95 SER A CA 1
ATOM 706 C C . SER A 1 95 ? 9.868 -35.064 0.708 1.00 83.50 95 SER A C 1
ATOM 708 O O . SER A 1 95 ? 10.799 -35.200 1.504 1.00 83.50 95 SER A O 1
ATOM 710 N N . LYS A 1 96 ? 9.970 -35.471 -0.563 1.00 86.69 96 LYS A N 1
ATOM 711 C CA . LYS A 1 96 ? 11.246 -35.900 -1.131 1.00 86.69 96 LYS A CA 1
ATOM 712 C C . LYS A 1 96 ? 12.113 -34.661 -1.282 1.00 86.69 96 LYS A C 1
ATOM 714 O O . LYS A 1 96 ? 11.851 -33.838 -2.154 1.00 86.69 96 LYS A O 1
ATOM 719 N N . LYS A 1 97 ? 13.144 -34.551 -0.439 1.00 78.62 97 LYS A N 1
ATOM 720 C CA . LYS A 1 97 ? 14.216 -33.572 -0.631 1.00 78.62 97 LYS A CA 1
ATOM 721 C C . LYS A 1 97 ? 14.685 -33.707 -2.085 1.00 78.62 97 LYS A C 1
ATOM 723 O O . LYS A 1 97 ? 15.060 -34.822 -2.462 1.00 78.62 97 LYS A O 1
ATOM 728 N N . PRO A 1 98 ? 14.584 -32.656 -2.918 1.00 75.19 98 PRO A N 1
ATOM 729 C CA . PRO A 1 98 ? 15.107 -32.731 -4.270 1.00 75.19 98 PRO A CA 1
ATOM 730 C C . PRO A 1 98 ? 16.577 -33.119 -4.149 1.00 75.19 98 PRO A C 1
ATOM 732 O O . PRO A 1 98 ? 17.330 -32.485 -3.413 1.00 75.19 98 PRO A O 1
ATOM 735 N N . ILE A 1 99 ? 16.958 -34.216 -4.801 1.00 76.94 99 ILE A N 1
ATOM 736 C CA . ILE A 1 99 ? 18.362 -34.593 -4.911 1.00 76.94 99 ILE A CA 1
ATOM 737 C C . ILE A 1 99 ? 18.963 -33.539 -5.830 1.00 76.94 99 ILE A C 1
ATOM 739 O O . ILE A 1 99 ? 18.831 -33.611 -7.049 1.00 76.94 99 ILE A O 1
ATOM 743 N N . THR A 1 100 ? 19.542 -32.504 -5.238 1.00 75.12 100 THR A N 1
ATOM 744 C CA . THR A 1 100 ? 20.354 -31.535 -5.959 1.00 75.12 100 THR A CA 1
ATOM 745 C C . THR A 1 100 ? 21.681 -32.216 -6.254 1.00 75.12 100 THR A C 1
ATOM 747 O O . THR A 1 100 ? 22.650 -32.057 -5.516 1.00 75.12 100 THR A O 1
ATOM 750 N N . SER A 1 101 ? 21.716 -33.053 -7.291 1.00 81.19 101 SER A N 1
ATOM 751 C CA . SER A 1 101 ? 22.985 -33.466 -7.877 1.00 81.19 101 SER A CA 1
ATOM 752 C C . SER A 1 101 ? 23.585 -32.233 -8.538 1.00 81.19 101 SER A C 1
ATOM 754 O O . SER A 1 101 ? 23.003 -31.686 -9.476 1.00 81.19 101 SER A O 1
ATOM 756 N N . TYR A 1 102 ? 24.710 -31.760 -8.012 1.00 71.94 102 TYR A N 1
ATOM 757 C CA . TYR A 1 102 ? 25.458 -30.686 -8.645 1.00 71.94 102 TYR A CA 1
ATOM 758 C C . TYR A 1 102 ? 26.101 -31.254 -9.912 1.00 71.94 102 TYR A C 1
ATOM 760 O O . TYR A 1 102 ? 26.903 -32.181 -9.834 1.00 71.94 102 TYR A O 1
ATOM 768 N N . GLY A 1 103 ? 25.686 -30.761 -11.077 1.00 82.75 103 GLY A N 1
ATOM 769 C CA . GLY A 1 103 ? 26.207 -31.212 -12.363 1.00 82.75 103 GLY A CA 1
ATOM 770 C C . GLY A 1 103 ? 25.258 -30.934 -13.530 1.00 82.75 103 GLY A C 1
ATOM 771 O O . GLY A 1 103 ? 24.109 -30.529 -13.315 1.00 82.75 103 GLY A O 1
ATOM 772 N N . PRO A 1 104 ? 25.724 -31.140 -14.772 1.00 78.50 104 PRO A N 1
ATOM 773 C CA . PRO A 1 104 ? 24.883 -31.045 -15.954 1.00 78.50 104 PRO A CA 1
ATOM 774 C C . PRO A 1 104 ? 23.734 -32.048 -15.843 1.00 78.50 104 PRO A C 1
ATOM 776 O O . PRO A 1 104 ? 23.947 -33.229 -15.584 1.00 78.50 104 PRO A O 1
ATOM 779 N N . SER A 1 105 ? 22.502 -31.591 -16.050 1.00 81.62 105 SER A N 1
ATOM 780 C CA . SER A 1 105 ? 21.363 -32.499 -16.208 1.00 81.62 105 SER A CA 1
ATOM 781 C C . SER A 1 105 ? 21.601 -33.461 -17.378 1.00 81.62 105 SER A C 1
ATOM 783 O O . SER A 1 105 ? 22.291 -33.105 -18.332 1.00 81.62 105 SER A O 1
ATOM 785 N N . ASP A 1 106 ? 20.951 -34.629 -17.392 1.00 84.12 106 ASP A N 1
ATOM 786 C CA . ASP A 1 106 ? 21.033 -35.579 -18.522 1.00 84.12 106 ASP A CA 1
ATOM 787 C C . ASP A 1 106 ? 20.706 -34.918 -19.879 1.00 84.12 106 ASP A C 1
ATOM 789 O O . ASP A 1 106 ? 21.201 -35.314 -20.931 1.00 84.12 106 ASP A O 1
ATOM 793 N N . ARG A 1 107 ? 19.895 -33.849 -19.858 1.00 82.06 107 ARG A N 1
ATOM 794 C CA . ARG A 1 107 ? 19.555 -33.030 -21.034 1.00 82.06 107 ARG A CA 1
ATOM 795 C C . ARG A 1 107 ? 20.668 -32.079 -21.486 1.00 82.06 107 ARG A C 1
ATOM 797 O O . ARG A 1 107 ? 20.586 -31.559 -22.597 1.00 82.06 107 ARG A O 1
ATOM 804 N N . GLN A 1 108 ? 21.637 -31.783 -20.627 1.00 81.44 108 GLN A N 1
ATOM 805 C CA . GLN A 1 108 ? 22.804 -30.944 -20.909 1.00 81.44 108 GLN A CA 1
ATOM 806 C C . GLN A 1 108 ? 24.005 -31.770 -21.376 1.00 81.44 108 GLN A C 1
ATOM 808 O O . GLN A 1 108 ? 24.745 -31.272 -22.211 1.00 81.44 108 GLN A O 1
ATOM 813 N N . VAL A 1 109 ? 24.152 -33.024 -20.930 1.00 86.94 109 VAL A N 1
ATOM 814 C CA . VAL A 1 109 ? 25.290 -33.898 -21.297 1.00 86.94 109 VAL A CA 1
ATOM 815 C C . VAL A 1 109 ? 25.395 -34.132 -22.812 1.00 86.94 109 VAL A C 1
ATOM 817 O O . VAL A 1 109 ? 26.489 -34.273 -23.341 1.00 86.94 109 VAL A O 1
ATOM 820 N N . GLY A 1 110 ? 24.267 -34.149 -23.532 1.00 88.19 110 GLY A N 1
ATOM 821 C CA . GLY A 1 110 ? 24.246 -34.337 -24.989 1.00 88.19 110 GLY A CA 1
ATOM 822 C C . GLY A 1 110 ? 24.283 -33.051 -25.819 1.00 88.19 110 GLY A C 1
ATOM 823 O O . GLY A 1 110 ? 24.220 -33.125 -27.046 1.00 88.19 110 GLY A O 1
ATOM 824 N N . LYS A 1 111 ? 24.306 -31.870 -25.188 1.00 87.56 111 LYS A N 1
ATOM 825 C CA . LYS A 1 111 ? 24.396 -30.604 -25.923 1.00 87.56 111 LYS A CA 1
ATOM 826 C C . LYS A 1 111 ? 25.863 -30.291 -26.174 1.00 87.56 111 LYS A C 1
ATOM 828 O O . LYS A 1 111 ? 26.674 -30.431 -25.269 1.00 87.56 111 LYS A O 1
ATOM 833 N N . ALA A 1 112 ? 26.176 -29.856 -27.395 1.00 87.94 112 ALA A N 1
ATOM 834 C CA . ALA A 1 112 ? 27.497 -29.324 -27.695 1.00 87.94 112 ALA A CA 1
ATOM 835 C C . ALA A 1 112 ? 27.817 -28.199 -26.707 1.00 87.94 112 ALA A C 1
ATOM 837 O O . ALA A 1 112 ? 26.954 -27.362 -26.414 1.00 87.94 112 ALA A O 1
ATOM 838 N N . GLU A 1 113 ? 29.037 -28.221 -26.186 1.00 86.00 113 GLU A N 1
ATOM 839 C CA . GLU A 1 113 ? 29.548 -27.160 -25.336 1.00 86.00 113 GLU A CA 1
ATOM 840 C C . GLU A 1 113 ? 29.430 -25.837 -26.110 1.00 86.00 113 GLU A C 1
ATOM 842 O O . GLU A 1 113 ? 29.820 -25.780 -27.284 1.00 86.00 113 GLU A O 1
ATOM 847 N N . PRO A 1 114 ? 28.770 -24.807 -25.547 1.00 85.94 114 PRO A N 1
ATOM 848 C CA . PRO A 1 114 ? 28.672 -23.523 -26.221 1.00 85.94 114 PRO A CA 1
ATOM 849 C C . PRO A 1 114 ? 30.088 -23.021 -26.494 1.00 85.94 114 PRO A C 1
ATOM 851 O O . PRO A 1 114 ? 30.940 -23.102 -25.615 1.00 85.94 114 PRO A O 1
ATOM 854 N N . SER A 1 115 ? 30.334 -22.513 -27.703 1.00 88.38 115 SER A N 1
ATOM 855 C CA . SER A 1 115 ? 31.637 -21.948 -28.053 1.00 88.38 115 SER A CA 1
ATOM 856 C C . SER A 1 115 ? 32.038 -20.916 -27.005 1.00 88.38 115 SER A C 1
ATOM 858 O O . SER A 1 115 ? 31.256 -19.991 -26.741 1.00 88.38 115 SER A O 1
ATOM 860 N N . GLU A 1 116 ? 33.230 -21.075 -26.434 1.00 83.75 116 GLU A N 1
ATOM 861 C CA . GLU A 1 116 ? 33.831 -20.065 -25.571 1.00 83.75 116 GLU A CA 1
ATOM 862 C C . GLU A 1 116 ? 33.790 -18.728 -26.312 1.00 83.75 116 GLU A C 1
ATOM 864 O O . GLU A 1 116 ? 34.160 -18.622 -27.484 1.00 83.75 116 GLU A O 1
ATOM 869 N N . LYS A 1 117 ? 33.207 -17.718 -25.670 1.00 85.25 117 LYS A N 1
ATOM 870 C CA . LYS A 1 117 ? 33.235 -16.368 -26.215 1.00 85.25 117 LYS A CA 1
ATOM 871 C C . LYS A 1 117 ? 34.581 -15.783 -25.830 1.00 85.25 117 LYS A C 1
ATOM 873 O O . LYS A 1 117 ? 34.861 -15.682 -24.640 1.00 85.25 117 LYS A O 1
ATOM 878 N N . ASP A 1 118 ? 35.356 -15.361 -26.823 1.00 80.62 118 ASP A N 1
ATOM 879 C CA . ASP A 1 118 ? 36.546 -14.539 -26.615 1.00 80.62 118 ASP A CA 1
ATOM 880 C C . ASP A 1 118 ? 36.109 -13.164 -26.085 1.00 80.62 118 ASP A C 1
ATOM 882 O O . ASP A 1 118 ? 35.932 -12.194 -26.828 1.00 80.62 118 ASP A O 1
ATOM 886 N N . GLU A 1 119 ? 35.835 -13.089 -24.785 1.00 83.44 119 GLU A N 1
ATOM 887 C CA . GLU A 1 119 ? 35.565 -11.831 -24.107 1.00 83.44 119 GLU A CA 1
ATOM 888 C C . GLU A 1 119 ? 36.892 -11.078 -23.983 1.00 83.44 119 GLU A C 1
ATOM 890 O O . GLU A 1 119 ? 37.856 -11.556 -23.385 1.00 83.44 119 GLU A O 1
ATOM 895 N N . ALA A 1 120 ? 36.962 -9.892 -24.591 1.00 84.44 120 ALA A N 1
ATOM 896 C CA . ALA A 1 120 ? 38.130 -9.036 -24.456 1.00 84.44 120 ALA A CA 1
ATOM 897 C C . ALA A 1 120 ? 38.381 -8.753 -22.968 1.00 84.44 120 ALA A C 1
ATOM 899 O O . ALA A 1 120 ? 37.459 -8.348 -22.257 1.00 84.44 120 ALA A O 1
ATOM 900 N N . LEU A 1 121 ? 39.627 -8.941 -22.518 1.00 82.69 121 LEU A N 1
ATOM 901 C CA . LEU A 1 121 ? 40.040 -8.642 -21.148 1.00 82.69 121 LEU A CA 1
ATOM 902 C C . LEU A 1 121 ? 39.636 -7.205 -20.802 1.00 82.69 121 LEU A C 1
ATOM 904 O O . LEU A 1 121 ? 40.173 -6.234 -21.343 1.00 82.69 121 LEU A O 1
ATOM 908 N N . VAL A 1 122 ? 38.651 -7.066 -19.916 1.00 85.31 122 VAL A N 1
ATOM 909 C CA . VAL A 1 122 ? 38.228 -5.760 -19.422 1.00 85.31 122 VAL A CA 1
ATOM 910 C C . VAL A 1 122 ? 39.327 -5.250 -18.500 1.00 85.31 122 VAL A C 1
ATOM 912 O O . VAL A 1 122 ? 39.743 -5.941 -17.574 1.00 85.31 122 VAL A O 1
ATOM 915 N N . MET A 1 123 ? 39.798 -4.027 -18.745 1.00 91.38 123 MET A N 1
ATOM 916 C CA . MET A 1 123 ? 40.794 -3.388 -17.885 1.00 91.38 123 MET A CA 1
ATOM 917 C C . MET A 1 123 ? 40.315 -3.374 -16.429 1.00 91.38 123 MET A C 1
ATOM 919 O O . MET A 1 123 ? 39.199 -2.926 -16.153 1.00 91.38 123 MET A O 1
ATOM 923 N N . GLU A 1 124 ? 41.186 -3.767 -15.501 1.00 89.81 124 GLU A N 1
ATOM 924 C CA . GLU A 1 124 ? 40.907 -3.805 -14.058 1.00 89.81 124 GLU A CA 1
ATOM 925 C C . GLU A 1 124 ? 40.348 -2.470 -13.533 1.00 89.81 124 GLU A C 1
ATOM 927 O O . GLU A 1 124 ? 39.374 -2.420 -12.790 1.00 89.81 124 GLU A O 1
ATOM 932 N N . GLY A 1 125 ? 40.882 -1.337 -14.002 1.00 93.06 125 GLY A N 1
ATOM 933 C CA . GLY A 1 125 ? 40.366 -0.020 -13.614 1.00 93.06 125 GLY A CA 1
ATOM 934 C C . GLY A 1 125 ? 38.913 0.244 -14.045 1.00 93.06 125 GLY A C 1
ATOM 935 O O . GLY A 1 125 ? 38.230 1.084 -13.458 1.00 93.06 125 GLY A O 1
ATOM 936 N N . THR A 1 126 ? 38.409 -0.439 -15.074 1.00 88.94 126 THR A N 1
ATOM 937 C CA . THR A 1 126 ? 37.001 -0.355 -15.493 1.00 88.94 126 THR A CA 1
ATOM 938 C C . THR A 1 126 ? 36.124 -1.265 -14.642 1.00 88.94 126 THR A C 1
ATOM 940 O O . THR A 1 126 ? 35.061 -0.818 -14.211 1.00 88.94 126 THR A O 1
ATOM 943 N N . THR A 1 127 ? 36.575 -2.487 -14.339 1.00 87.62 127 THR A N 1
ATOM 944 C CA . THR A 1 127 ? 35.833 -3.399 -13.455 1.00 87.62 127 THR A CA 1
ATOM 945 C C . THR A 1 127 ? 35.730 -2.825 -12.043 1.00 87.62 127 THR A C 1
ATOM 947 O O . THR A 1 127 ? 34.626 -2.758 -11.512 1.00 87.62 127 THR A O 1
ATOM 950 N N . LEU A 1 128 ? 36.818 -2.278 -11.489 1.00 90.88 128 LEU A N 1
ATOM 951 C CA . LEU A 1 128 ? 36.824 -1.625 -10.173 1.00 90.88 128 LEU A CA 1
ATOM 952 C C . LEU A 1 128 ? 35.890 -0.409 -10.098 1.00 90.88 128 LEU A C 1
ATOM 954 O O . LEU A 1 128 ? 35.198 -0.211 -9.104 1.00 90.88 128 LEU A O 1
ATOM 958 N N . ARG A 1 129 ? 35.825 0.418 -11.147 1.00 92.56 129 ARG A N 1
ATOM 959 C CA . ARG A 1 129 ? 34.883 1.552 -11.172 1.00 92.56 129 ARG A CA 1
ATOM 960 C C . ARG A 1 129 ? 33.432 1.089 -11.258 1.00 92.56 129 ARG A C 1
ATOM 962 O O . ARG A 1 129 ? 32.574 1.673 -10.603 1.00 92.56 129 ARG A O 1
ATOM 969 N N . ALA A 1 130 ? 33.160 0.047 -12.041 1.00 86.56 130 ALA A N 1
ATOM 970 C CA . ALA A 1 130 ? 31.823 -0.526 -12.145 1.00 86.56 130 ALA A CA 1
ATOM 971 C C . ALA A 1 130 ? 31.373 -1.168 -10.821 1.00 86.56 130 ALA A C 1
ATOM 973 O O . ALA A 1 130 ? 30.235 -0.958 -10.397 1.00 86.56 130 ALA A O 1
ATOM 974 N N . THR A 1 131 ? 32.263 -1.894 -10.135 1.00 91.75 131 THR A N 1
ATOM 975 C CA . THR A 1 131 ? 31.963 -2.476 -8.820 1.00 91.75 131 THR A CA 1
ATOM 976 C C . THR A 1 131 ? 31.754 -1.393 -7.766 1.00 91.75 131 THR A C 1
ATOM 978 O O . THR A 1 131 ? 30.769 -1.467 -7.034 1.00 91.75 131 THR A O 1
ATOM 981 N N . LEU A 1 132 ? 32.582 -0.341 -7.736 1.00 95.56 132 LEU A N 1
ATOM 982 C CA . LEU A 1 132 ? 32.375 0.807 -6.844 1.00 95.56 132 LEU A CA 1
ATOM 983 C C . LEU A 1 132 ? 31.029 1.500 -7.091 1.00 95.56 132 LEU A C 1
ATOM 985 O O . LEU A 1 132 ? 30.273 1.693 -6.143 1.00 95.56 132 LEU A O 1
ATOM 989 N N . ALA A 1 133 ? 30.676 1.791 -8.345 1.00 91.62 133 ALA A N 1
ATOM 990 C CA . ALA A 1 133 ? 29.385 2.401 -8.676 1.00 91.62 133 ALA A CA 1
ATOM 991 C C . ALA A 1 133 ? 28.193 1.516 -8.254 1.00 91.62 133 ALA A C 1
ATOM 993 O O . ALA A 1 133 ? 27.189 2.007 -7.734 1.00 91.62 133 ALA A O 1
ATOM 994 N N . SER A 1 134 ? 28.312 0.195 -8.426 1.00 86.75 134 SER A N 1
ATOM 995 C CA . SER A 1 134 ? 27.305 -0.775 -7.971 1.00 86.75 134 SER A CA 1
ATOM 996 C C . SER A 1 134 ? 27.164 -0.791 -6.442 1.00 86.75 134 SER A C 1
ATOM 998 O O . SER A 1 134 ? 26.048 -0.837 -5.908 1.00 86.75 134 SER A O 1
ATOM 1000 N N . LEU A 1 135 ? 28.286 -0.703 -5.719 1.00 92.44 135 LEU A N 1
ATOM 1001 C CA . LEU A 1 135 ? 28.295 -0.605 -4.260 1.00 92.44 135 LEU A CA 1
ATOM 1002 C C . LEU A 1 135 ? 27.665 0.708 -3.782 1.00 92.44 135 LEU A C 1
ATOM 1004 O O . LEU A 1 135 ? 26.825 0.672 -2.884 1.00 92.44 135 LEU A O 1
ATOM 1008 N N . GLU A 1 136 ? 27.987 1.843 -4.403 1.00 94.69 136 GLU A N 1
ATOM 1009 C CA . GLU A 1 136 ? 27.376 3.144 -4.096 1.00 94.69 136 GLU A CA 1
ATOM 1010 C C . GLU A 1 136 ? 25.857 3.125 -4.303 1.00 94.69 136 GLU A C 1
ATOM 1012 O O . GLU A 1 136 ? 25.097 3.550 -3.426 1.00 94.69 136 GLU A O 1
ATOM 1017 N N . GLN A 1 137 ? 25.390 2.565 -5.424 1.00 89.88 137 GLN A N 1
ATOM 1018 C CA . GLN A 1 137 ? 23.961 2.401 -5.691 1.00 89.88 137 GLN A CA 1
ATOM 1019 C C . GLN A 1 137 ? 23.292 1.505 -4.638 1.00 89.88 137 GLN A C 1
ATOM 1021 O O . GLN A 1 137 ? 22.206 1.824 -4.141 1.00 89.88 137 GLN A O 1
ATOM 1026 N N . SER A 1 138 ? 23.945 0.400 -4.270 1.00 87.50 138 SER A N 1
ATOM 1027 C CA . SER A 1 138 ? 23.447 -0.534 -3.257 1.00 87.50 138 SER A CA 1
ATOM 1028 C C . SER A 1 138 ? 23.360 0.118 -1.876 1.00 87.50 138 SER A C 1
ATOM 1030 O O . SER A 1 138 ? 22.357 -0.051 -1.179 1.00 87.50 138 SER A O 1
ATOM 1032 N N . LEU A 1 139 ? 24.368 0.906 -1.493 1.00 94.19 139 LEU A N 1
ATOM 1033 C CA . LEU A 1 139 ? 24.372 1.673 -0.249 1.00 94.19 139 LEU A CA 1
ATOM 1034 C C . LEU A 1 139 ? 23.265 2.728 -0.248 1.00 94.19 139 LEU A C 1
ATOM 1036 O O . LEU A 1 139 ? 22.486 2.772 0.699 1.00 94.19 139 LEU A O 1
ATOM 1040 N N . SER A 1 140 ? 23.118 3.507 -1.324 1.00 90.56 140 SER A N 1
ATOM 1041 C CA . SER A 1 140 ? 22.033 4.491 -1.464 1.00 90.56 140 SER A CA 1
ATOM 1042 C C . SER A 1 140 ? 20.652 3.844 -1.312 1.00 90.56 140 SER A C 1
ATOM 1044 O O . SER A 1 140 ? 19.802 4.345 -0.571 1.00 90.56 140 SER A O 1
ATOM 1046 N N . SER A 1 141 ? 20.439 2.693 -1.958 1.00 84.94 141 SER A N 1
ATOM 1047 C CA . SER A 1 141 ? 19.193 1.931 -1.847 1.00 84.94 141 SER A CA 1
ATOM 1048 C C . SER A 1 141 ? 18.931 1.464 -0.414 1.00 84.94 141 SER A C 1
ATOM 1050 O O . SER A 1 141 ? 17.811 1.608 0.077 1.00 84.94 141 SER A O 1
ATOM 1052 N N . ARG A 1 142 ? 19.948 0.929 0.275 1.00 89.88 142 ARG A N 1
ATOM 1053 C CA . ARG A 1 142 ? 19.818 0.490 1.673 1.00 89.88 142 ARG A CA 1
ATOM 1054 C C . ARG A 1 142 ? 19.552 1.659 2.615 1.00 89.88 142 ARG A C 1
ATOM 1056 O O . ARG A 1 142 ? 18.708 1.530 3.492 1.00 89.88 142 ARG A O 1
ATOM 1063 N N . THR A 1 143 ? 20.197 2.805 2.413 1.00 94.88 143 THR A N 1
ATOM 1064 C CA . THR A 1 143 ? 19.938 4.014 3.207 1.00 94.88 143 THR A CA 1
ATOM 1065 C C . THR A 1 143 ? 18.486 4.465 3.068 1.00 94.88 143 THR A C 1
ATOM 1067 O O . THR A 1 143 ? 17.826 4.703 4.077 1.00 94.88 143 THR A O 1
ATOM 1070 N N . LYS A 1 144 ? 17.946 4.507 1.841 1.00 86.88 144 LYS A N 1
ATOM 1071 C CA . LYS A 1 144 ? 16.523 4.816 1.610 1.00 86.88 144 LYS A CA 1
ATOM 1072 C C . LYS A 1 144 ? 15.600 3.821 2.315 1.00 86.88 144 LYS A C 1
ATOM 1074 O O . LYS A 1 144 ? 14.624 4.231 2.933 1.00 86.88 144 LYS A O 1
ATOM 1079 N N . GLN A 1 145 ? 15.930 2.531 2.265 1.00 88.94 145 GLN A N 1
ATOM 1080 C CA . GLN A 1 145 ? 15.161 1.492 2.948 1.00 88.94 145 GLN A CA 1
ATOM 1081 C C . GLN A 1 145 ? 15.192 1.656 4.474 1.00 88.94 145 GLN A C 1
ATOM 1083 O O . GLN A 1 145 ? 14.154 1.534 5.116 1.00 88.94 145 GLN A O 1
ATOM 1088 N N . ILE A 1 146 ? 16.357 1.958 5.056 1.00 91.94 146 ILE A N 1
ATOM 1089 C CA . ILE A 1 146 ? 16.496 2.210 6.497 1.00 91.94 146 ILE A CA 1
ATOM 1090 C C . ILE A 1 146 ? 15.635 3.404 6.914 1.00 91.94 146 ILE A C 1
ATOM 1092 O O . ILE A 1 146 ? 14.918 3.310 7.908 1.00 91.94 146 ILE A O 1
ATOM 1096 N N . LEU A 1 147 ? 15.660 4.499 6.147 1.00 92.19 147 LEU A N 1
ATOM 1097 C CA . LEU A 1 147 ? 14.825 5.672 6.415 1.00 92.19 147 LEU A CA 1
ATOM 1098 C C . LEU A 1 147 ? 13.331 5.331 6.353 1.00 92.19 147 LEU A C 1
ATOM 1100 O O . LEU A 1 147 ? 12.609 5.624 7.303 1.00 92.19 147 LEU A O 1
ATOM 1104 N N . ALA A 1 148 ? 12.892 4.633 5.303 1.00 85.25 148 ALA A N 1
ATOM 1105 C CA . ALA A 1 148 ? 11.499 4.215 5.155 1.00 85.25 148 ALA A CA 1
ATOM 1106 C C . ALA A 1 148 ? 11.038 3.295 6.302 1.00 85.25 148 ALA A C 1
ATOM 1108 O O . ALA A 1 148 ? 9.963 3.490 6.862 1.00 85.25 148 ALA A O 1
ATOM 1109 N N . LEU A 1 149 ? 11.860 2.319 6.706 1.00 90.06 149 LEU A N 1
ATOM 1110 C CA . LEU A 1 149 ? 11.553 1.437 7.840 1.00 90.06 149 LEU A CA 1
ATOM 1111 C C . LEU A 1 149 ? 11.514 2.200 9.171 1.00 90.06 149 LEU A C 1
ATOM 1113 O O . LEU A 1 149 ? 10.690 1.897 10.030 1.00 90.06 149 LEU A O 1
ATOM 1117 N N . THR A 1 150 ? 12.379 3.200 9.341 1.00 94.12 150 THR A N 1
ATOM 1118 C CA . THR A 1 150 ? 12.397 4.053 10.539 1.00 94.12 150 THR A CA 1
ATOM 1119 C C . THR A 1 150 ? 11.122 4.891 10.630 1.00 94.12 150 THR A C 1
ATOM 1121 O O . THR A 1 150 ? 10.525 5.003 11.699 1.00 94.12 150 THR A O 1
ATOM 1124 N N . GLU A 1 151 ? 10.661 5.436 9.505 1.00 90.44 151 GLU A N 1
ATOM 1125 C CA . GLU A 1 151 ? 9.389 6.154 9.421 1.00 90.44 151 GLU A CA 1
ATOM 1126 C C . GLU A 1 151 ? 8.195 5.233 9.710 1.00 90.44 151 GLU A C 1
ATOM 1128 O O . GLU A 1 151 ? 7.329 5.581 10.512 1.00 90.44 151 GLU A O 1
ATOM 1133 N N . GLN A 1 152 ? 8.186 4.020 9.152 1.00 87.31 152 GLN A N 1
ATOM 1134 C CA . GLN A 1 152 ? 7.154 3.020 9.444 1.00 87.31 152 GLN A CA 1
ATOM 1135 C C . GLN A 1 152 ? 7.109 2.647 10.930 1.00 87.31 152 GLN A C 1
ATOM 1137 O O . GLN A 1 152 ? 6.023 2.578 11.506 1.00 87.31 152 GLN A O 1
ATOM 1142 N N . LEU A 1 153 ? 8.267 2.455 11.572 1.00 92.44 153 LEU A N 1
ATOM 1143 C CA . LEU A 1 153 ? 8.331 2.207 13.015 1.00 92.44 153 LEU A CA 1
ATOM 1144 C C . LEU A 1 153 ? 7.715 3.362 13.804 1.00 92.44 153 LEU A C 1
ATOM 1146 O O . LEU A 1 153 ? 6.887 3.114 14.679 1.00 92.44 153 LEU A O 1
ATOM 1150 N N . LYS A 1 154 ? 8.031 4.609 13.443 1.00 95.69 154 LYS A N 1
ATOM 1151 C CA . LYS A 1 154 ? 7.450 5.798 14.079 1.00 95.69 154 LYS A CA 1
ATOM 1152 C C . LYS A 1 154 ? 5.923 5.840 13.942 1.00 95.69 154 LYS A C 1
ATOM 1154 O O . LYS A 1 154 ? 5.229 6.150 14.909 1.00 95.69 154 LYS A O 1
ATOM 1159 N N . VAL A 1 155 ? 5.385 5.495 12.769 1.00 90.56 155 VAL A N 1
ATOM 1160 C CA . VAL A 1 155 ? 3.929 5.401 12.547 1.00 90.56 155 VAL A CA 1
ATOM 1161 C C . VAL A 1 155 ? 3.313 4.306 13.422 1.00 90.56 155 VAL A C 1
ATOM 1163 O O . VAL A 1 155 ? 2.287 4.534 14.064 1.00 90.56 155 VAL A O 1
ATOM 1166 N N . CYS A 1 156 ? 3.940 3.130 13.500 1.00 89.75 156 CYS A N 1
ATOM 1167 C CA . CYS A 1 156 ? 3.469 2.038 14.352 1.00 89.75 156 CYS A CA 1
ATOM 1168 C C . CYS A 1 156 ? 3.511 2.391 15.846 1.00 89.75 156 CYS A C 1
ATOM 1170 O O . CYS A 1 156 ? 2.588 2.034 16.577 1.00 89.75 156 CYS A O 1
ATOM 1172 N N . GLU A 1 157 ? 4.552 3.088 16.300 1.00 95.69 157 GLU A N 1
ATOM 1173 C CA . GLU A 1 157 ? 4.665 3.576 17.677 1.00 95.69 157 GLU A CA 1
ATOM 1174 C C . GLU A 1 157 ? 3.570 4.596 17.998 1.00 95.69 157 GLU A C 1
ATOM 1176 O O . GLU A 1 157 ? 2.870 4.420 18.993 1.00 95.69 157 GLU A O 1
ATOM 1181 N N . SER A 1 158 ? 3.334 5.576 17.116 1.00 95.31 158 SER A N 1
ATOM 1182 C CA . SER A 1 158 ? 2.227 6.536 17.264 1.00 95.31 158 SER A CA 1
ATOM 1183 C C . SER A 1 158 ? 0.877 5.824 17.352 1.00 95.31 158 SER A C 1
ATOM 1185 O O . SER A 1 158 ? 0.104 6.058 18.278 1.00 95.31 158 SER A O 1
ATOM 1187 N N . ALA A 1 159 ? 0.613 4.882 16.441 1.00 91.50 159 ALA A N 1
ATOM 1188 C CA . ALA A 1 159 ? -0.630 4.117 16.439 1.00 91.50 159 ALA A CA 1
ATOM 1189 C C . ALA A 1 159 ? -0.787 3.265 17.709 1.00 91.50 159 ALA A C 1
ATOM 1191 O O . ALA A 1 159 ? -1.890 3.137 18.243 1.00 91.50 159 ALA A O 1
ATOM 1192 N N . ARG A 1 160 ? 0.300 2.675 18.221 1.00 96.69 160 ARG A N 1
ATOM 1193 C CA . ARG A 1 160 ? 0.285 1.948 19.496 1.00 96.69 160 ARG A CA 1
ATOM 1194 C C . ARG A 1 160 ? -0.078 2.887 20.641 1.00 96.69 160 ARG A C 1
ATOM 1196 O O . ARG A 1 160 ? -0.933 2.535 21.449 1.00 96.69 160 ARG A O 1
ATOM 1203 N N . ASP A 1 161 ? 0.548 4.053 20.708 1.00 97.25 161 ASP A N 1
ATOM 1204 C CA . ASP A 1 161 ? 0.343 5.012 21.790 1.00 97.25 161 ASP A CA 1
ATOM 1205 C C . ASP A 1 161 ? -1.084 5.598 21.755 1.00 97.25 161 ASP A C 1
ATOM 1207 O O . ASP A 1 161 ? -1.756 5.672 22.782 1.00 97.25 161 ASP A O 1
ATOM 1211 N N . GLU A 1 162 ? -1.639 5.866 20.572 1.00 95.50 162 GLU A N 1
ATOM 1212 C CA . GLU A 1 162 ? -3.058 6.216 20.417 1.00 95.50 162 GLU A CA 1
ATOM 1213 C C . GLU A 1 162 ? -3.993 5.111 20.931 1.00 95.50 162 GLU A C 1
ATOM 1215 O O . GLU A 1 162 ? -4.996 5.381 21.597 1.00 95.50 162 GLU A O 1
ATOM 1220 N N . ARG A 1 163 ? -3.679 3.841 20.644 1.00 94.62 163 ARG A N 1
ATOM 1221 C CA . ARG A 1 163 ? -4.484 2.698 21.102 1.00 94.62 163 ARG A CA 1
ATOM 1222 C C . ARG A 1 163 ? -4.398 2.488 22.605 1.00 94.62 163 ARG A C 1
ATOM 1224 O O . ARG A 1 163 ? -5.406 2.110 23.203 1.00 94.62 163 ARG A O 1
ATOM 1231 N N . THR A 1 164 ? -3.239 2.719 23.219 1.00 97.56 164 THR A N 1
ATOM 1232 C CA . THR A 1 164 ? -3.106 2.622 24.679 1.00 97.56 164 THR A CA 1
ATOM 1233 C C . THR A 1 164 ? -3.911 3.717 25.372 1.00 97.56 164 THR A C 1
ATOM 1235 O O . THR A 1 164 ? -4.616 3.413 26.336 1.00 97.56 164 THR A O 1
ATOM 1238 N N . VAL A 1 165 ? -3.914 4.941 24.832 1.00 97.31 165 VAL A N 1
ATOM 1239 C CA . VAL A 1 165 ? -4.769 6.038 25.315 1.00 97.31 165 VAL A CA 1
ATOM 1240 C C . VAL A 1 165 ? -6.253 5.689 25.161 1.00 97.31 165 VAL A C 1
ATOM 1242 O O . VAL A 1 165 ? -6.991 5.734 26.143 1.00 97.31 165 VAL A O 1
ATOM 1245 N N . GLN A 1 166 ? -6.690 5.228 23.983 1.00 93.75 166 GLN A N 1
ATOM 1246 C CA . GLN A 1 166 ? -8.083 4.803 23.757 1.00 93.75 166 GLN A CA 1
ATOM 1247 C C . GLN A 1 166 ? -8.521 3.675 24.704 1.00 93.75 166 GLN A C 1
ATOM 1249 O O . GLN A 1 166 ? -9.658 3.664 25.177 1.00 93.75 166 GLN A O 1
ATOM 1254 N N . ALA A 1 167 ? -7.637 2.713 24.981 1.00 96.31 167 ALA A N 1
ATOM 1255 C CA . ALA A 1 167 ? -7.922 1.625 25.911 1.00 96.31 167 ALA A CA 1
ATOM 1256 C C . ALA A 1 167 ? -8.059 2.129 27.357 1.00 96.31 167 ALA A C 1
ATOM 1258 O O . ALA A 1 167 ? -8.946 1.669 28.079 1.00 96.31 167 ALA A O 1
ATOM 1259 N N . ALA A 1 168 ? -7.217 3.083 27.770 1.00 97.81 168 ALA A N 1
ATOM 1260 C CA . ALA A 1 168 ? -7.310 3.717 29.082 1.00 97.81 168 ALA A CA 1
ATOM 1261 C C . ALA A 1 168 ? -8.621 4.509 29.235 1.00 97.81 168 ALA A C 1
ATOM 1263 O O . ALA A 1 168 ? -9.339 4.300 30.212 1.00 97.81 168 ALA A O 1
ATOM 1264 N N . GLU A 1 169 ? -8.988 5.323 28.240 1.00 95.12 169 GLU A N 1
ATOM 1265 C CA . GLU A 1 169 ? -10.262 6.059 28.217 1.00 95.12 169 GLU A CA 1
ATOM 1266 C C . GLU A 1 169 ? -11.474 5.117 28.270 1.00 95.12 169 GLU A C 1
ATOM 1268 O O . GLU A 1 169 ? -12.426 5.349 29.016 1.00 95.12 169 GLU A O 1
ATOM 1273 N N . ALA A 1 170 ? -11.453 4.029 27.493 1.00 93.75 170 ALA A N 1
ATOM 1274 C CA . ALA A 1 170 ? -12.537 3.048 27.486 1.00 93.75 170 ALA A CA 1
ATOM 1275 C C . ALA A 1 170 ? -12.689 2.354 28.848 1.00 93.75 170 ALA A C 1
ATOM 1277 O O . ALA A 1 170 ? -13.811 2.096 29.291 1.00 93.75 170 ALA A O 1
ATOM 1278 N N . LYS A 1 171 ? -11.569 2.079 29.527 1.00 97.31 171 LYS A N 1
ATOM 1279 C CA . LYS A 1 171 ? -11.573 1.522 30.881 1.00 97.31 171 LYS A CA 1
ATOM 1280 C C . LYS A 1 171 ? -12.158 2.510 31.894 1.00 97.31 171 LYS A C 1
ATOM 1282 O O . LYS A 1 171 ? -13.027 2.125 32.666 1.00 97.31 171 LYS A O 1
ATOM 1287 N N . GLU A 1 172 ? -11.762 3.780 31.847 1.00 96.50 172 GLU A N 1
ATOM 1288 C CA . GLU A 1 172 ? -12.322 4.824 32.720 1.00 96.50 172 GLU A CA 1
ATOM 1289 C C . GLU A 1 172 ? -13.837 5.003 32.509 1.00 96.50 172 GLU A C 1
ATOM 1291 O O . GLU A 1 172 ? -14.606 5.146 33.467 1.00 96.50 172 GLU A O 1
ATOM 1296 N N . GLN A 1 173 ? -14.298 4.941 31.255 1.00 94.19 173 GLN A N 1
ATOM 1297 C CA . GLN A 1 173 ? -15.726 4.981 30.928 1.00 94.19 173 GLN A CA 1
ATOM 1298 C C . GLN A 1 173 ? -16.479 3.782 31.511 1.00 94.19 173 GLN A C 1
ATOM 1300 O O . GLN A 1 173 ? -17.571 3.956 32.056 1.00 94.19 173 GLN A O 1
ATOM 1305 N N . LEU A 1 174 ? -15.899 2.581 31.429 1.00 95.88 174 LEU A N 1
ATOM 1306 C CA . LEU A 1 174 ? -16.464 1.380 32.043 1.00 95.88 174 LEU A CA 1
ATOM 1307 C C . LEU A 1 174 ? -16.582 1.554 33.564 1.00 95.88 174 LEU A C 1
ATOM 1309 O O . LEU A 1 174 ? -17.667 1.363 34.111 1.00 95.88 174 LEU A O 1
ATOM 1313 N N . ASP A 1 175 ? -15.509 1.982 34.229 1.00 97.12 175 ASP A N 1
ATOM 1314 C CA . ASP A 1 175 ? -15.486 2.194 35.682 1.00 97.12 175 ASP A CA 1
ATOM 1315 C C . ASP A 1 175 ? -16.518 3.261 36.110 1.00 97.12 175 ASP A C 1
ATOM 1317 O O . ASP A 1 175 ? -17.221 3.114 37.119 1.00 97.12 175 ASP A O 1
ATOM 1321 N N . THR A 1 176 ? -16.697 4.304 35.291 1.00 95.75 176 THR A N 1
ATOM 1322 C CA . THR A 1 176 ? -17.726 5.338 35.484 1.00 95.75 176 THR A CA 1
ATOM 1323 C C . THR A 1 176 ? -19.146 4.778 35.374 1.00 95.75 176 THR A C 1
ATOM 1325 O O . THR A 1 176 ? -20.008 5.139 36.181 1.00 95.75 176 THR A O 1
ATOM 1328 N N . LEU A 1 177 ? -19.402 3.899 34.401 1.00 95.38 177 LEU A N 1
ATOM 1329 C CA . LEU A 1 177 ? -20.705 3.255 34.202 1.00 95.38 177 LEU A CA 1
ATOM 1330 C C . LEU A 1 177 ? -21.037 2.268 35.318 1.00 95.38 177 LEU A C 1
ATOM 1332 O O . LEU A 1 177 ? -22.173 2.251 35.792 1.00 95.38 177 LEU A O 1
ATOM 1336 N N . VAL A 1 178 ? -20.044 1.493 35.764 1.00 97.19 178 VAL A N 1
ATOM 1337 C CA . VAL A 1 178 ? -20.174 0.591 36.917 1.00 97.19 178 VAL A CA 1
ATOM 1338 C C . VAL A 1 178 ? -20.530 1.390 38.171 1.00 97.19 178 VAL A C 1
ATOM 1340 O O . VAL A 1 178 ? -21.417 0.991 38.922 1.00 97.19 178 VAL A O 1
ATOM 1343 N N . SER A 1 179 ? -19.894 2.548 38.367 1.00 97.88 179 SER A N 1
ATOM 1344 C CA . SER A 1 179 ? -20.164 3.418 39.517 1.00 97.88 179 SER A CA 1
ATOM 1345 C C . SER A 1 179 ? -21.531 4.108 39.435 1.00 97.88 179 SER A C 1
ATOM 1347 O O . SER A 1 179 ? -22.175 4.321 40.459 1.00 97.88 179 SER A O 1
ATOM 1349 N N . ASN A 1 180 ? -21.976 4.498 38.234 1.00 97.44 180 ASN A N 1
ATOM 1350 C CA . ASN A 1 180 ? -23.210 5.255 38.022 1.00 97.44 180 ASN A CA 1
ATOM 1351 C C . ASN A 1 180 ? -23.897 4.876 36.695 1.00 97.44 180 ASN A C 1
ATOM 1353 O O . ASN A 1 180 ? -23.672 5.536 35.674 1.00 97.44 180 ASN A O 1
ATOM 1357 N N . PRO A 1 181 ? -24.836 3.912 36.700 1.00 95.94 181 PRO A N 1
ATOM 1358 C CA . PRO A 1 181 ? -25.489 3.448 35.473 1.00 95.94 181 PRO A CA 1
ATOM 1359 C C . PRO A 1 181 ? -26.362 4.521 34.803 1.00 95.94 181 PRO A C 1
ATOM 1361 O O . PRO A 1 181 ? -26.597 4.467 33.601 1.00 95.94 181 PRO A O 1
ATOM 1364 N N . LYS A 1 182 ? -26.797 5.551 35.543 1.00 96.06 182 LYS A N 1
ATOM 1365 C CA . LYS A 1 182 ? -27.576 6.677 34.993 1.00 96.06 182 LYS A CA 1
ATOM 1366 C C . LYS A 1 182 ? -26.799 7.528 33.978 1.00 96.06 182 LYS A C 1
ATOM 1368 O O . LYS A 1 182 ? -27.417 8.267 33.223 1.00 96.06 182 LYS A O 1
ATOM 1373 N N . LYS A 1 183 ? -25.463 7.436 33.939 1.00 95.56 183 LYS A N 1
ATOM 1374 C CA . LYS A 1 183 ? -24.625 8.150 32.957 1.00 95.56 183 LYS A CA 1
ATOM 1375 C C . LYS A 1 183 ? -24.579 7.471 31.583 1.00 95.56 183 LYS A C 1
ATOM 1377 O O . LYS A 1 183 ? -23.972 8.017 30.665 1.00 95.56 183 LYS A O 1
ATOM 1382 N N . LEU A 1 184 ? -25.209 6.302 31.429 1.00 93.31 184 LEU A N 1
ATOM 1383 C CA . LEU A 1 184 ? -25.185 5.534 30.185 1.00 93.31 184 LEU A CA 1
ATOM 1384 C C . LEU A 1 184 ? -25.703 6.332 28.989 1.00 93.31 184 LEU A C 1
ATOM 1386 O O . LEU A 1 184 ? -25.047 6.346 27.953 1.00 93.31 184 LEU A O 1
ATOM 1390 N N . GLU A 1 185 ? -26.824 7.036 29.146 1.00 95.44 185 GLU A N 1
ATOM 1391 C CA . GLU A 1 185 ? -27.430 7.823 28.065 1.00 95.44 185 GLU A CA 1
ATOM 1392 C C . GLU A 1 185 ? -26.469 8.905 27.552 1.00 95.44 185 GLU A C 1
ATOM 1394 O O . GLU A 1 185 ? -26.222 8.986 26.352 1.00 95.44 185 GLU A O 1
ATOM 1399 N N . GLN A 1 186 ? -25.821 9.641 28.462 1.00 95.19 186 GLN A N 1
ATOM 1400 C CA . GLN A 1 186 ? -24.839 10.676 28.115 1.00 95.19 186 GLN A CA 1
ATOM 1401 C C . GLN A 1 186 ? -23.630 10.096 27.368 1.00 95.19 186 GLN A C 1
ATOM 1403 O O . GLN A 1 186 ? -23.177 10.652 26.368 1.00 95.19 186 GLN A O 1
ATOM 1408 N N . ILE A 1 187 ? -23.107 8.952 27.824 1.00 92.62 187 ILE A N 1
ATOM 1409 C CA . ILE A 1 187 ? -21.981 8.282 27.160 1.00 92.62 187 ILE A CA 1
ATOM 1410 C C . ILE A 1 187 ? -22.402 7.788 25.767 1.00 92.62 187 ILE A C 1
ATOM 1412 O O . ILE A 1 187 ? -21.667 7.988 24.798 1.00 92.62 187 ILE A O 1
ATOM 1416 N N . CYS A 1 188 ? -23.597 7.207 25.628 1.00 94.06 188 CYS A N 1
ATOM 1417 C CA . CYS A 1 188 ? -24.142 6.793 24.335 1.00 94.06 188 CYS A CA 1
ATOM 1418 C C . CYS A 1 188 ? -24.296 7.970 23.359 1.00 94.06 188 CYS A C 1
ATOM 1420 O O . CYS A 1 188 ? -23.935 7.825 22.189 1.00 94.06 188 CYS A O 1
ATOM 1422 N N . GLU A 1 189 ? -24.774 9.128 23.820 1.00 96.06 189 GLU A N 1
ATOM 1423 C CA . GLU A 1 189 ? -24.880 10.344 23.004 1.00 96.06 189 GLU A CA 1
ATOM 1424 C C . GLU A 1 189 ? -23.512 10.822 22.501 1.00 96.06 189 GLU A C 1
ATOM 1426 O O . GLU A 1 189 ? -23.360 11.088 21.306 1.00 96.06 189 GLU A O 1
ATOM 1431 N N . ILE A 1 190 ? -22.493 10.842 23.369 1.00 93.31 190 ILE A N 1
ATOM 1432 C CA . ILE A 1 190 ? -21.115 11.200 22.991 1.00 93.31 190 ILE A CA 1
ATOM 1433 C C . ILE A 1 190 ? -20.573 10.233 21.928 1.00 93.31 190 ILE A C 1
ATOM 1435 O O . ILE A 1 190 ? -20.004 10.665 20.923 1.00 93.31 190 ILE A O 1
ATOM 1439 N N . HIS A 1 191 ? -20.768 8.921 22.103 1.00 91.75 191 HIS A N 1
ATOM 1440 C CA . HIS A 1 191 ? -20.329 7.919 21.120 1.00 91.75 191 HIS A CA 1
ATOM 1441 C C . HIS A 1 191 ? -21.061 8.054 19.784 1.00 91.75 191 HIS A C 1
ATOM 1443 O O . HIS A 1 191 ? -20.448 7.885 18.728 1.00 91.75 191 HIS A O 1
ATOM 1449 N N . LEU A 1 192 ? -22.357 8.374 19.803 1.00 96.44 192 LEU A N 1
ATOM 1450 C CA . LEU A 1 192 ? -23.122 8.646 18.587 1.00 96.44 192 LEU A CA 1
ATOM 1451 C C . LEU A 1 192 ? -22.618 9.902 17.870 1.00 96.44 192 LEU A C 1
ATOM 1453 O O . LEU A 1 192 ? -22.485 9.866 16.647 1.00 96.44 192 LEU A O 1
ATOM 1457 N N . ALA A 1 193 ? -22.302 10.973 18.601 1.00 97.12 193 ALA A N 1
ATOM 1458 C CA . ALA A 1 193 ? -21.727 12.190 18.031 1.00 97.12 193 ALA A CA 1
ATOM 1459 C C . ALA A 1 193 ? -20.372 11.908 17.358 1.00 97.12 193 ALA A C 1
ATOM 1461 O O . ALA A 1 193 ? -20.227 12.172 16.165 1.00 97.12 193 ALA A O 1
ATOM 1462 N N . LYS A 1 194 ? -19.444 11.238 18.061 1.00 93.19 194 LYS A N 1
ATOM 1463 C CA . LYS A 1 194 ? -18.135 10.832 17.507 1.00 93.19 194 LYS A CA 1
ATOM 1464 C C . LYS A 1 194 ? -18.264 9.945 16.263 1.00 93.19 194 LYS A C 1
ATOM 1466 O O . LYS A 1 194 ? -17.476 10.045 15.326 1.00 93.19 194 LYS A O 1
ATOM 1471 N N . ARG A 1 195 ? -19.251 9.040 16.234 1.00 95.44 195 ARG A N 1
ATOM 1472 C CA . ARG A 1 195 ? -19.507 8.192 15.055 1.00 95.44 195 ARG A CA 1
ATOM 1473 C C . ARG A 1 195 ? -20.025 8.999 13.870 1.00 95.44 195 ARG A C 1
ATOM 1475 O O . ARG A 1 195 ? -19.629 8.702 12.749 1.00 95.44 195 ARG A O 1
ATOM 1482 N N . LYS A 1 196 ? -20.902 9.980 14.099 1.00 97.44 196 LYS A N 1
ATOM 1483 C CA . LYS A 1 196 ? -21.409 10.861 13.036 1.00 97.44 196 LYS A CA 1
ATOM 1484 C C . LYS A 1 196 ? -20.289 11.704 12.436 1.00 97.44 196 LYS A C 1
ATOM 1486 O O . LYS A 1 196 ? -20.177 11.729 11.218 1.00 97.44 196 LYS A O 1
ATOM 1491 N N . GLU A 1 197 ? -19.448 12.294 13.280 1.00 97.19 197 GLU A N 1
ATOM 1492 C CA . GLU A 1 197 ? -18.255 13.043 12.866 1.00 97.19 197 GLU A CA 1
ATOM 1493 C C . GLU A 1 197 ? -17.336 12.176 11.994 1.00 97.19 197 GLU A C 1
ATOM 1495 O O . GLU A 1 197 ? -17.084 12.509 10.842 1.00 97.19 197 GLU A O 1
ATOM 1500 N N . ARG A 1 198 ? -16.979 10.968 12.454 1.00 94.75 198 ARG A N 1
ATOM 1501 C CA . ARG A 1 198 ? -16.168 10.035 11.653 1.00 94.75 198 ARG A CA 1
ATOM 1502 C C . ARG A 1 198 ? -16.807 9.675 10.309 1.00 94.75 198 ARG A C 1
ATOM 1504 O O . ARG A 1 198 ? -16.104 9.493 9.321 1.00 94.75 198 ARG A O 1
ATOM 1511 N N . VAL A 1 199 ? -18.128 9.492 10.268 1.00 96.12 199 VAL A N 1
ATOM 1512 C CA . VAL A 1 199 ? -18.846 9.213 9.013 1.00 96.12 199 VAL A CA 1
ATOM 1513 C C . VAL A 1 199 ? -18.792 10.415 8.073 1.00 96.12 199 VAL A C 1
ATOM 1515 O O . VAL A 1 199 ? -18.650 10.217 6.868 1.00 96.12 199 VAL A O 1
ATOM 1518 N N . GLU A 1 200 ? -18.883 11.634 8.600 1.00 97.38 200 GLU A N 1
ATOM 1519 C CA . GLU A 1 200 ? -18.735 12.864 7.823 1.00 97.38 200 GLU A CA 1
ATOM 1520 C C . GLU A 1 200 ? -17.324 12.991 7.239 1.00 97.38 200 GLU A C 1
ATOM 1522 O O . GLU A 1 200 ? -17.187 13.254 6.045 1.00 97.38 200 GLU A O 1
ATOM 1527 N N . ASP A 1 201 ? -16.291 12.722 8.036 1.00 93.94 201 ASP A N 1
ATOM 1528 C CA . ASP A 1 201 ? -14.899 12.765 7.581 1.00 93.94 201 ASP A CA 1
ATOM 1529 C C . ASP A 1 201 ? -14.630 11.710 6.503 1.00 93.94 201 ASP A C 1
ATOM 1531 O O . ASP A 1 201 ? -14.199 12.047 5.403 1.00 93.94 201 ASP A O 1
ATOM 1535 N N . MET A 1 202 ? -15.035 10.454 6.729 1.00 92.62 202 MET A N 1
ATOM 1536 C CA . MET A 1 202 ? -14.935 9.409 5.699 1.00 92.62 202 MET A CA 1
ATOM 1537 C C . MET A 1 202 ? -15.714 9.766 4.421 1.00 92.62 202 MET A C 1
ATOM 1539 O O . MET A 1 202 ? -15.333 9.357 3.323 1.00 92.62 202 MET A O 1
ATOM 1543 N N . ALA A 1 203 ? -16.821 10.506 4.535 1.00 95.81 203 ALA A N 1
ATOM 1544 C CA . ALA A 1 203 ? -17.575 10.973 3.376 1.00 95.81 203 ALA A CA 1
ATOM 1545 C C . ALA A 1 203 ? -16.840 12.090 2.615 1.00 95.81 203 ALA A C 1
ATOM 1547 O O . ALA A 1 203 ? -16.887 12.088 1.380 1.00 95.81 203 ALA A O 1
ATOM 1548 N N . LYS A 1 204 ? -16.153 13.004 3.318 1.00 96.06 204 LYS A N 1
ATOM 1549 C CA . LYS A 1 204 ? -15.277 14.028 2.718 1.00 96.06 204 LYS A CA 1
ATOM 1550 C C . LYS A 1 204 ? -14.115 13.371 1.975 1.00 96.06 204 LYS A C 1
ATOM 1552 O O . LYS A 1 204 ? -13.952 13.641 0.785 1.00 96.06 204 LYS A O 1
ATOM 1557 N N . ASP A 1 205 ? -13.424 12.427 2.611 1.00 87.94 205 ASP A N 1
ATOM 1558 C CA . ASP A 1 205 ? -12.315 11.680 2.003 1.00 87.94 205 ASP A CA 1
ATOM 1559 C C . ASP A 1 205 ? -12.779 10.930 0.748 1.00 87.94 205 ASP A C 1
ATOM 1561 O O . ASP A 1 205 ? -12.177 11.016 -0.323 1.00 87.94 205 ASP A O 1
ATOM 1565 N N . ALA A 1 206 ? -13.918 10.236 0.832 1.00 90.38 206 ALA A N 1
ATOM 1566 C CA . ALA A 1 206 ? -14.484 9.530 -0.313 1.00 90.38 206 ALA A CA 1
ATOM 1567 C C . ALA A 1 206 ? -14.898 10.485 -1.448 1.00 90.38 206 ALA A C 1
ATOM 1569 O O . ALA A 1 206 ? -14.850 10.107 -2.624 1.00 90.38 206 ALA A O 1
ATOM 1570 N N . ALA A 1 207 ? -15.341 11.704 -1.130 1.00 93.12 207 ALA A N 1
ATOM 1571 C CA . ALA A 1 207 ? -15.661 12.719 -2.128 1.00 93.12 207 ALA A CA 1
ATOM 1572 C C . ALA A 1 207 ? -14.395 13.241 -2.824 1.00 93.12 207 ALA A C 1
ATOM 1574 O O . ALA A 1 207 ? -14.382 13.301 -4.056 1.00 93.12 207 ALA A O 1
ATOM 1575 N N . GLN A 1 208 ? -13.335 13.531 -2.067 1.00 89.56 208 GLN A N 1
ATOM 1576 C CA . GLN A 1 208 ? -12.027 13.922 -2.601 1.00 89.56 208 GLN A CA 1
ATOM 1577 C C . GLN A 1 208 ? -11.452 12.820 -3.495 1.00 89.56 208 GLN A C 1
ATOM 1579 O O . GLN A 1 208 ? -11.170 13.057 -4.667 1.00 89.56 208 GLN A O 1
ATOM 1584 N N . GLN A 1 209 ? -11.404 11.571 -3.023 1.00 85.25 209 GLN A N 1
ATOM 1585 C CA . GLN A 1 209 ? -10.925 10.434 -3.820 1.00 85.25 209 GLN A CA 1
ATOM 1586 C C . GLN A 1 209 ? -11.706 10.261 -5.130 1.00 85.25 209 GLN A C 1
ATOM 1588 O O . GLN A 1 209 ? -11.123 9.978 -6.177 1.00 85.25 209 GLN A O 1
ATOM 1593 N N . LYS A 1 210 ? -13.029 10.475 -5.113 1.00 89.75 210 LYS A N 1
ATOM 1594 C CA . LYS A 1 210 ? -13.841 10.480 -6.341 1.00 89.75 210 LYS A CA 1
ATOM 1595 C C . LYS A 1 210 ? -13.467 11.625 -7.281 1.00 89.75 210 LYS A C 1
ATOM 1597 O O . LYS A 1 210 ? -13.516 11.426 -8.495 1.00 89.75 210 LYS A O 1
ATOM 1602 N N . GLN A 1 211 ? -13.136 12.806 -6.759 1.00 88.12 211 GLN A N 1
ATOM 1603 C CA . GLN A 1 211 ? -12.662 13.933 -7.567 1.00 88.12 211 GLN A CA 1
ATOM 1604 C C . GLN A 1 211 ? -11.301 13.619 -8.199 1.00 88.12 211 GLN A C 1
ATOM 1606 O O . GLN A 1 211 ? -11.182 13.732 -9.419 1.00 88.12 211 GLN A O 1
ATOM 1611 N N . HIS A 1 212 ? -10.336 13.106 -7.428 1.00 84.56 212 HIS A N 1
ATOM 1612 C CA . HIS A 1 212 ? -9.040 12.663 -7.958 1.00 84.56 212 HIS A CA 1
ATOM 1613 C C . HIS A 1 212 ? -9.203 11.576 -9.025 1.00 84.56 212 HIS A C 1
ATOM 1615 O O . HIS A 1 212 ? -8.619 11.666 -10.103 1.00 84.56 212 HIS A O 1
ATOM 1621 N N . ALA A 1 213 ? -10.058 10.579 -8.785 1.00 84.62 213 ALA A N 1
ATOM 1622 C CA . ALA A 1 213 ? -10.321 9.525 -9.762 1.00 84.62 213 ALA A CA 1
ATOM 1623 C C . ALA A 1 213 ? -10.886 10.081 -11.081 1.00 84.62 213 ALA A C 1
ATOM 1625 O O . ALA A 1 213 ? -10.459 9.663 -12.158 1.00 84.62 213 ALA A O 1
ATOM 1626 N N . LYS A 1 214 ? -11.815 11.046 -11.015 1.00 89.25 214 LYS A N 1
ATOM 1627 C CA . LYS A 1 214 ? -12.340 11.736 -12.206 1.00 89.25 214 LYS A CA 1
ATOM 1628 C C . LYS A 1 214 ? -11.252 12.535 -12.924 1.00 89.25 214 LYS A C 1
ATOM 1630 O O . LYS A 1 214 ? -11.173 12.463 -14.150 1.00 89.25 214 LYS A O 1
ATOM 1635 N N . TYR A 1 215 ? -10.413 13.252 -12.177 1.00 87.00 215 TYR A N 1
ATOM 1636 C CA . TYR A 1 215 ? -9.281 14.001 -12.721 1.00 87.00 215 TYR A CA 1
ATOM 1637 C C . TYR A 1 215 ? -8.322 13.071 -13.481 1.00 87.00 215 TYR A C 1
ATOM 1639 O O . TYR A 1 215 ? -8.136 13.241 -14.687 1.00 87.00 215 TYR A O 1
ATOM 1647 N N . TYR A 1 216 ? -7.827 12.003 -12.849 1.00 84.62 216 TYR A N 1
ATOM 1648 C CA . TYR A 1 216 ? -6.918 11.056 -13.506 1.00 84.62 216 TYR A CA 1
ATOM 1649 C C . TYR A 1 216 ? -7.570 10.329 -14.685 1.00 84.62 216 TYR A C 1
ATOM 1651 O O . TYR A 1 216 ? -6.914 10.065 -15.693 1.00 84.62 216 TYR A O 1
ATOM 1659 N N . GLN A 1 217 ? -8.874 10.048 -14.610 1.00 89.38 217 GLN A N 1
ATOM 1660 C CA . GLN A 1 217 ? -9.616 9.503 -15.742 1.00 89.38 217 GLN A CA 1
ATOM 1661 C C . GLN A 1 217 ? -9.621 10.471 -16.936 1.00 89.38 217 GLN A C 1
ATOM 1663 O O . GLN A 1 217 ? -9.416 10.025 -18.068 1.00 89.38 217 GLN A O 1
ATOM 1668 N N . SER A 1 218 ? -9.845 11.771 -16.710 1.00 88.12 218 SER A N 1
ATOM 1669 C CA . SER A 1 218 ? -9.793 12.782 -17.777 1.00 88.12 218 SER A CA 1
ATOM 1670 C C . SER A 1 218 ? -8.385 12.953 -18.349 1.00 88.12 218 SER A C 1
ATOM 1672 O O . SER A 1 218 ? -8.224 12.951 -19.571 1.00 88.12 218 SER A O 1
ATOM 1674 N N . LEU A 1 219 ? -7.361 12.975 -17.491 1.00 87.38 219 LEU A N 1
ATOM 1675 C CA . LEU A 1 219 ? -5.964 13.078 -17.903 1.00 87.38 219 LEU A CA 1
ATOM 1676 C C . LEU A 1 219 ? -5.551 11.889 -18.781 1.00 87.38 219 LEU A C 1
ATOM 1678 O O . LEU A 1 219 ? -4.987 12.075 -19.858 1.00 87.38 219 LEU A O 1
ATOM 1682 N N . ALA A 1 220 ? -5.910 10.664 -18.384 1.00 87.81 220 ALA A N 1
ATOM 1683 C CA . ALA A 1 220 ? -5.635 9.462 -19.168 1.00 87.81 220 ALA A CA 1
ATOM 1684 C C . ALA A 1 220 ? -6.332 9.484 -20.543 1.00 87.81 220 ALA A C 1
ATOM 1686 O O . ALA A 1 220 ? -5.761 9.045 -21.546 1.00 87.81 220 ALA A O 1
ATOM 1687 N N . GLN A 1 221 ? -7.561 10.011 -20.619 1.00 91.12 221 GLN A N 1
ATOM 1688 C CA . GLN A 1 221 ? -8.263 10.188 -21.895 1.00 91.12 221 GLN A CA 1
ATOM 1689 C C . GLN A 1 221 ? -7.550 11.201 -22.797 1.00 91.12 221 GLN A C 1
ATOM 1691 O O . GLN A 1 221 ? -7.372 10.924 -23.986 1.00 91.12 221 GLN A O 1
ATOM 1696 N N . GLN A 1 222 ? -7.100 12.328 -22.239 1.00 91.00 222 GLN A N 1
ATOM 1697 C CA . GLN A 1 222 ? -6.350 13.345 -22.973 1.00 91.00 222 GLN A CA 1
ATOM 1698 C C . GLN A 1 222 ? -5.009 12.803 -23.481 1.00 91.00 222 GLN A C 1
ATOM 1700 O O . GLN A 1 222 ? -4.709 12.941 -24.666 1.00 91.00 222 GLN A O 1
ATOM 1705 N N . GLN A 1 223 ? -4.238 12.123 -22.627 1.00 89.06 223 GLN A N 1
ATOM 1706 C CA . GLN A 1 223 ? -2.966 11.494 -23.000 1.00 89.06 223 GLN A CA 1
ATOM 1707 C C . GLN A 1 223 ? -3.144 10.495 -24.143 1.00 89.06 223 GLN A C 1
ATOM 1709 O O . GLN A 1 223 ? -2.400 10.524 -25.125 1.00 89.06 223 GLN A O 1
ATOM 1714 N N . ARG A 1 224 ? -4.174 9.645 -24.061 1.00 92.00 224 ARG A N 1
ATOM 1715 C CA . ARG A 1 224 ? -4.488 8.686 -25.123 1.00 92.00 224 ARG A CA 1
ATOM 1716 C C . ARG A 1 224 ? -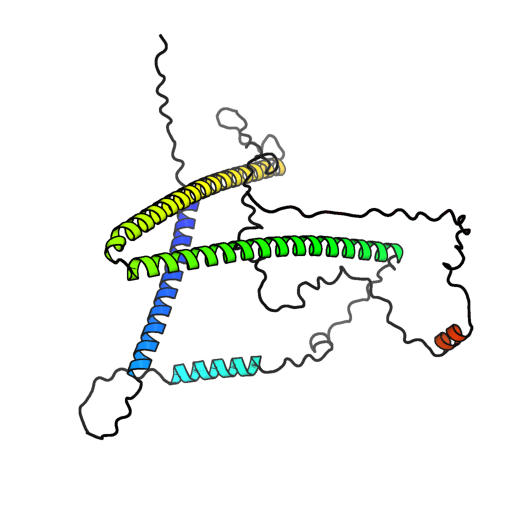4.864 9.382 -26.430 1.00 92.00 224 ARG A C 1
ATOM 1718 O O . ARG A 1 224 ? -4.412 8.956 -27.490 1.00 92.00 224 ARG A O 1
ATOM 1725 N N . ALA A 1 225 ? -5.697 10.419 -26.372 1.00 88.75 225 ALA A N 1
ATOM 1726 C CA . ALA A 1 225 ? -6.097 11.175 -27.556 1.00 88.75 225 ALA A CA 1
ATOM 1727 C C . ALA A 1 225 ? -4.894 11.869 -28.215 1.00 88.75 225 ALA A C 1
ATOM 1729 O O . ALA A 1 225 ? -4.740 11.797 -29.434 1.00 88.75 225 ALA A O 1
ATOM 1730 N N . PHE A 1 226 ? -4.019 12.471 -27.405 1.00 91.94 226 PHE A N 1
ATOM 1731 C CA . PHE A 1 226 ? -2.790 13.112 -27.859 1.00 91.94 226 PHE A CA 1
ATOM 1732 C C . PHE A 1 226 ? -1.844 12.110 -28.526 1.00 91.94 226 PHE A C 1
ATOM 1734 O O . PHE A 1 226 ? -1.387 12.353 -29.640 1.00 91.94 226 PHE A O 1
ATOM 1741 N N . TYR A 1 227 ? -1.613 10.955 -27.895 1.00 91.12 227 TYR A N 1
ATOM 1742 C CA . TYR A 1 227 ? -0.754 9.904 -28.441 1.00 91.12 227 TYR A CA 1
ATOM 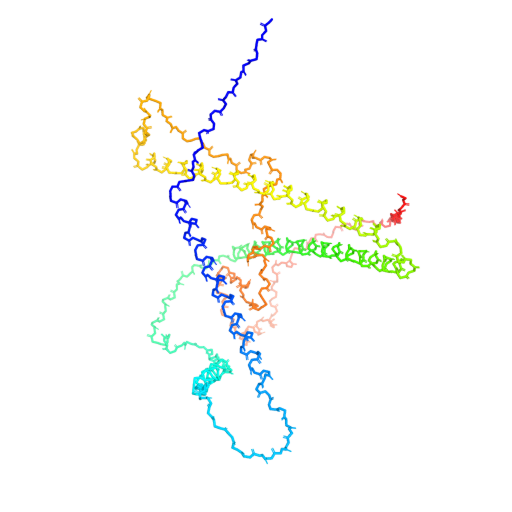1743 C C . TYR A 1 227 ? -1.282 9.352 -29.773 1.00 91.12 227 TYR A C 1
ATOM 1745 O O . TYR A 1 227 ? -0.550 9.261 -30.752 1.00 91.12 227 TYR A O 1
ATOM 1753 N N . LEU A 1 228 ? -2.584 9.063 -29.861 1.00 89.94 228 LEU A N 1
ATOM 1754 C CA . LEU A 1 228 ? -3.187 8.599 -31.114 1.00 89.94 228 LEU A CA 1
ATOM 1755 C C . LEU A 1 228 ? -3.107 9.654 -32.226 1.00 89.94 228 LEU A C 1
ATOM 1757 O O . LEU A 1 228 ? -2.982 9.308 -33.403 1.00 89.94 228 LEU A O 1
ATOM 1761 N N . GLN A 1 229 ? -3.206 10.939 -31.880 1.00 87.25 229 GLN A N 1
ATOM 1762 C CA . GLN A 1 229 ? -3.035 12.013 -32.852 1.00 87.25 229 GLN A CA 1
ATOM 1763 C C . GLN A 1 229 ? -1.575 12.138 -33.304 1.00 87.25 229 GLN A C 1
ATOM 1765 O O . GLN A 1 229 ? -1.337 12.275 -34.506 1.00 87.25 229 GLN A O 1
ATOM 1770 N N . SER A 1 230 ? -0.608 12.067 -32.387 1.00 87.94 230 SER A N 1
ATOM 1771 C CA . SER A 1 230 ? 0.816 12.167 -32.720 1.00 87.94 230 SER A CA 1
ATOM 1772 C C . SER A 1 230 ? 1.287 10.983 -33.569 1.00 87.94 230 SER A C 1
ATOM 1774 O O . SER A 1 230 ? 1.971 11.199 -34.572 1.00 87.94 230 SER A O 1
ATOM 1776 N N . GLU A 1 231 ? 0.837 9.761 -33.263 1.00 88.44 231 GLU A N 1
ATOM 1777 C CA . GLU A 1 231 ? 1.083 8.573 -34.089 1.00 88.44 231 GLU A CA 1
ATOM 1778 C C . GLU A 1 231 ? 0.545 8.749 -35.512 1.00 88.44 231 GLU A C 1
ATOM 1780 O O . GLU A 1 231 ? 1.259 8.494 -36.483 1.00 88.44 231 GLU A O 1
ATOM 1785 N N . ARG A 1 232 ? -0.694 9.238 -35.665 1.00 84.25 232 ARG A N 1
ATOM 1786 C CA . ARG A 1 232 ? -1.287 9.485 -36.991 1.00 84.25 232 ARG A CA 1
ATOM 1787 C C . ARG A 1 232 ? -0.509 10.526 -37.787 1.00 84.25 232 ARG A C 1
ATOM 1789 O O . ARG A 1 232 ? -0.268 10.320 -38.975 1.00 84.25 232 ARG A O 1
ATOM 1796 N N . ILE A 1 233 ? -0.116 11.628 -37.146 1.00 84.81 233 ILE A N 1
ATOM 1797 C CA . ILE A 1 233 ? 0.675 12.689 -37.785 1.00 84.81 233 ILE A CA 1
ATOM 1798 C C . ILE A 1 233 ? 2.036 12.145 -38.238 1.00 84.81 233 ILE A C 1
ATOM 1800 O O . ILE A 1 233 ? 2.465 12.449 -39.354 1.00 84.81 233 ILE A O 1
ATOM 1804 N N . SER A 1 234 ? 2.681 11.324 -37.404 1.00 86.94 234 SER A N 1
ATOM 1805 C CA . SER A 1 234 ? 3.973 10.702 -37.707 1.00 86.94 234 SER A CA 1
ATOM 1806 C C . SER A 1 234 ? 3.875 9.692 -38.857 1.00 86.94 234 SER A C 1
ATOM 1808 O O . SER A 1 234 ? 4.684 9.742 -39.781 1.00 86.94 234 SER A O 1
ATOM 1810 N N . ALA A 1 235 ? 2.855 8.827 -38.855 1.00 85.75 235 ALA A N 1
ATOM 1811 C CA . ALA A 1 235 ? 2.701 7.761 -39.846 1.00 85.75 235 ALA A CA 1
ATOM 1812 C C . ALA A 1 235 ? 2.244 8.252 -41.233 1.00 85.75 235 ALA A C 1
ATOM 1814 O O . ALA A 1 235 ? 2.639 7.680 -42.244 1.00 85.75 235 ALA A O 1
ATOM 1815 N N . CYS A 1 236 ? 1.406 9.291 -41.300 1.00 82.69 236 CYS A N 1
ATOM 1816 C CA . CYS A 1 236 ? 0.768 9.743 -42.547 1.00 82.69 236 CYS A CA 1
ATOM 1817 C C . CYS A 1 236 ? 1.402 11.016 -43.150 1.00 82.69 236 CYS A C 1
ATOM 1819 O O . CYS A 1 236 ? 0.778 11.679 -43.973 1.00 82.69 236 CYS A O 1
ATOM 1821 N N . GLY A 1 237 ? 2.629 11.378 -42.758 1.00 70.31 237 GLY A N 1
ATOM 1822 C CA . GLY A 1 237 ? 3.408 12.412 -43.457 1.00 70.31 237 GLY A CA 1
ATOM 1823 C C . GLY A 1 237 ? 2.990 13.869 -43.202 1.00 70.31 237 GLY A C 1
ATOM 1824 O O . GLY A 1 237 ? 3.214 14.732 -44.051 1.00 70.31 237 GLY A O 1
ATOM 1825 N N . GLY A 1 238 ? 2.420 14.193 -42.036 1.00 70.62 238 GLY A N 1
ATOM 1826 C CA . GLY A 1 238 ? 2.121 15.582 -41.659 1.00 70.62 238 GLY A CA 1
ATOM 1827 C C . GLY A 1 238 ? 0.721 16.070 -42.057 1.00 70.62 238 GLY A C 1
ATOM 1828 O O . GLY A 1 238 ? -0.270 15.417 -41.746 1.00 70.62 238 GLY A O 1
ATOM 1829 N N . LYS A 1 239 ? 0.614 17.268 -42.664 1.00 64.06 239 LYS A N 1
ATOM 1830 C CA . LYS A 1 239 ? -0.621 18.093 -42.776 1.00 64.06 239 LYS A CA 1
ATOM 1831 C C . LYS A 1 239 ? -1.863 17.389 -43.357 1.00 64.06 239 LYS A C 1
ATOM 1833 O O . LYS A 1 239 ? -2.968 17.884 -43.147 1.00 64.06 239 LYS A O 1
ATOM 1838 N N . GLU A 1 240 ? -1.697 16.284 -44.079 1.00 65.44 240 GLU A N 1
ATOM 1839 C CA . GLU A 1 240 ? -2.792 15.482 -44.651 1.00 65.44 240 GLU A CA 1
ATOM 1840 C C . GLU A 1 240 ? -3.478 14.579 -43.613 1.00 65.44 240 GLU A C 1
ATOM 1842 O O . GLU A 1 240 ? -4.669 14.297 -43.726 1.00 65.44 240 GLU A O 1
ATOM 1847 N N . ALA A 1 241 ? -2.757 14.188 -42.559 1.00 61.97 241 ALA A N 1
ATOM 1848 C CA . ALA A 1 241 ? -3.235 13.320 -41.481 1.00 61.97 241 ALA A CA 1
ATOM 1849 C C . ALA A 1 241 ? -4.109 14.046 -40.450 1.00 61.97 241 ALA A C 1
ATOM 1851 O O . ALA A 1 241 ? -4.816 13.419 -39.654 1.00 61.97 241 ALA A O 1
ATOM 1852 N N . ILE A 1 242 ? -4.026 15.377 -40.421 1.00 66.44 242 ILE A N 1
ATOM 1853 C CA . ILE A 1 242 ? -4.787 16.178 -39.478 1.00 66.44 242 ILE A CA 1
ATOM 1854 C C . ILE A 1 242 ? -6.213 16.261 -40.004 1.00 66.44 242 ILE A C 1
ATOM 1856 O O . ILE A 1 242 ? -6.486 16.960 -40.980 1.00 66.44 242 ILE A O 1
ATOM 1860 N N . ALA A 1 243 ? -7.117 15.525 -39.358 1.00 62.00 243 ALA A N 1
ATOM 1861 C CA . ALA A 1 243 ? -8.539 15.582 -39.646 1.00 62.00 243 ALA A CA 1
ATOM 1862 C C . ALA A 1 243 ? -9.010 17.041 -39.551 1.00 62.00 243 ALA A C 1
ATOM 1864 O O . ALA A 1 243 ? -9.162 17.590 -38.459 1.00 62.00 243 ALA A O 1
ATOM 1865 N N . ARG A 1 244 ? -9.203 17.686 -40.708 1.00 62.28 244 ARG A N 1
ATOM 1866 C CA . ARG A 1 244 ? -9.786 19.024 -40.771 1.00 62.28 244 ARG A CA 1
ATOM 1867 C C . ARG A 1 244 ? -11.225 18.894 -40.306 1.00 62.28 244 ARG A C 1
ATOM 1869 O O . ARG A 1 244 ? -11.999 18.121 -40.875 1.00 62.28 244 ARG A O 1
ATOM 1876 N N . HIS A 1 245 ? -11.578 19.628 -39.260 1.00 62.19 245 HIS A N 1
ATOM 1877 C CA . HIS A 1 245 ? -12.969 19.760 -38.868 1.00 62.19 245 HIS A CA 1
ATOM 1878 C C . HIS A 1 245 ? -13.770 20.303 -40.064 1.00 62.19 245 HIS A C 1
ATOM 1880 O O . HIS A 1 245 ? -13.221 21.016 -40.907 1.00 62.19 245 HIS A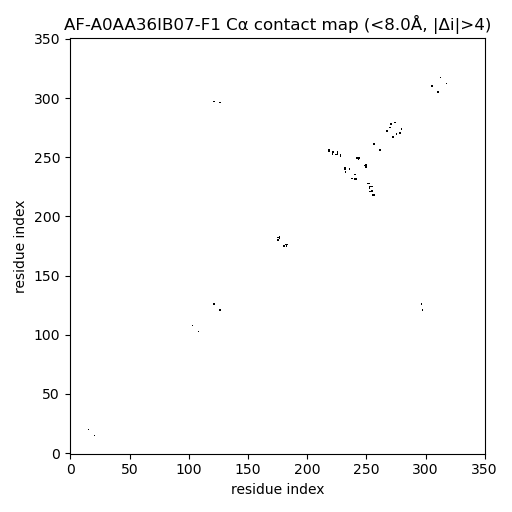 O 1
ATOM 1886 N N . ARG A 1 246 ? -15.073 20.004 -40.167 1.00 64.44 246 ARG A N 1
ATOM 1887 C CA . ARG A 1 246 ? -15.904 20.492 -41.292 1.00 64.44 246 ARG A CA 1
ATOM 1888 C C . ARG A 1 246 ? -15.922 22.024 -41.411 1.00 64.44 246 ARG A C 1
ATOM 1890 O O . ARG A 1 246 ? -16.192 22.534 -42.489 1.00 64.44 246 ARG A O 1
ATOM 1897 N N . ALA A 1 247 ? -15.594 22.733 -40.332 1.00 74.75 247 ALA A N 1
ATOM 1898 C CA . ALA A 1 247 ? -15.429 24.187 -40.306 1.00 74.75 247 ALA A CA 1
ATOM 1899 C C . ALA A 1 247 ? -14.057 24.688 -40.819 1.00 74.75 247 ALA A C 1
ATOM 1901 O O . ALA A 1 247 ? -13.808 25.885 -40.813 1.00 74.75 247 ALA A O 1
ATOM 1902 N N . GLY A 1 248 ? -13.153 23.800 -41.250 1.00 69.25 248 GLY A N 1
ATOM 1903 C CA . GLY A 1 248 ? -11.812 24.148 -41.735 1.00 69.25 248 GLY A CA 1
ATOM 1904 C C . GLY A 1 248 ? -10.741 24.274 -40.647 1.00 69.25 248 GLY A C 1
ATOM 1905 O O . GLY A 1 248 ? -9.562 24.386 -40.975 1.00 69.25 248 GLY A O 1
ATOM 1906 N N . GLU A 1 249 ? -11.118 24.200 -39.370 1.00 69.19 249 GLU A N 1
ATOM 1907 C CA . GLU A 1 249 ? -10.182 24.269 -38.247 1.00 69.19 249 GLU A CA 1
ATOM 1908 C C . GLU A 1 249 ? -9.463 22.934 -38.002 1.00 69.19 249 GLU A C 1
ATOM 1910 O O . GLU A 1 249 ? -10.019 21.838 -38.141 1.00 69.19 249 GLU A O 1
ATOM 1915 N N . VAL A 1 250 ? -8.187 23.038 -37.644 1.00 72.12 250 VAL A N 1
ATOM 1916 C CA . VAL A 1 250 ? -7.314 21.918 -37.290 1.00 72.12 250 VAL A CA 1
ATOM 1917 C C . VAL A 1 250 ? -7.518 21.638 -35.803 1.00 72.12 250 VAL A C 1
ATOM 1919 O O . VAL A 1 250 ? -7.019 22.377 -34.961 1.00 72.12 250 VAL A O 1
ATOM 1922 N N . ALA A 1 251 ? -8.252 20.574 -35.472 1.00 74.69 251 ALA A N 1
ATOM 1923 C CA . ALA A 1 251 ? -8.445 20.157 -34.086 1.00 74.69 251 ALA A CA 1
ATOM 1924 C C . ALA A 1 251 ? -7.174 19.464 -33.569 1.00 74.69 251 ALA A C 1
ATOM 1926 O O . ALA A 1 251 ? -7.015 18.247 -33.696 1.00 74.69 251 ALA A O 1
ATOM 1927 N N . LEU A 1 252 ? -6.235 20.240 -33.030 1.00 80.38 252 LEU A N 1
ATOM 1928 C CA . LEU A 1 252 ? -5.097 19.701 -32.289 1.00 80.38 252 LEU A CA 1
ATOM 1929 C C . LEU A 1 252 ? -5.555 19.370 -30.869 1.00 80.38 252 LEU A C 1
ATOM 1931 O O . LEU A 1 252 ? -6.102 20.219 -30.170 1.00 80.38 252 LEU A O 1
ATOM 1935 N N . VAL A 1 253 ? -5.345 18.126 -30.453 1.00 85.94 253 VAL A N 1
ATOM 1936 C CA . VAL A 1 253 ? -5.482 17.733 -29.056 1.00 85.94 253 VAL A CA 1
ATOM 1937 C C . VAL A 1 253 ? -4.384 18.463 -28.297 1.00 85.94 253 VAL A C 1
ATOM 1939 O O . VAL A 1 253 ? -3.207 18.362 -28.647 1.00 85.94 253 VAL A O 1
ATOM 1942 N N . HIS A 1 254 ? -4.769 19.219 -27.274 1.00 86.50 254 HIS A N 1
ATOM 1943 C CA . HIS A 1 254 ? -3.802 19.891 -26.417 1.00 86.50 254 HIS A CA 1
ATOM 1944 C C . HIS A 1 254 ? -2.856 18.868 -25.796 1.00 86.50 254 HIS A C 1
ATOM 1946 O O . HIS A 1 254 ? -3.297 17.809 -25.332 1.00 86.50 254 HIS A O 1
ATOM 1952 N N . GLN A 1 255 ? -1.565 19.204 -25.773 1.00 87.69 255 GLN A N 1
ATOM 1953 C CA . GLN A 1 255 ? -0.572 18.418 -25.059 1.00 87.69 255 GLN A CA 1
ATOM 1954 C C . GLN A 1 255 ? -1.058 18.219 -23.615 1.00 87.69 255 GLN A C 1
ATOM 1956 O O . GLN A 1 255 ? -1.466 19.198 -22.986 1.00 87.69 255 GLN A O 1
ATOM 1961 N N . PRO A 1 256 ? -1.109 16.973 -23.116 1.00 87.19 256 PRO A N 1
ATOM 1962 C CA . PRO A 1 256 ? -1.512 16.719 -21.741 1.00 87.19 256 PRO A CA 1
ATOM 1963 C C . PRO A 1 256 ? -0.587 17.477 -20.792 1.00 87.19 256 PRO A C 1
ATOM 1965 O O . PRO A 1 256 ? 0.623 17.529 -21.031 1.00 87.19 256 PRO A O 1
ATOM 1968 N N . THR A 1 257 ? -1.164 18.056 -19.737 1.00 83.88 257 THR A N 1
ATOM 1969 C CA . THR A 1 257 ? -0.404 18.724 -18.678 1.00 83.88 257 THR A CA 1
ATOM 1970 C C . THR A 1 257 ? 0.661 17.767 -18.159 1.00 83.88 257 THR A C 1
ATOM 1972 O O . THR A 1 257 ? 0.396 16.575 -17.955 1.00 83.88 257 THR A O 1
ATOM 1975 N N . SER A 1 258 ? 1.891 18.263 -18.027 1.00 77.81 258 SER A N 1
ATOM 1976 C CA . SER A 1 258 ? 2.963 17.457 -17.466 1.00 77.81 258 SER A CA 1
ATOM 1977 C C . SER A 1 258 ? 2.650 17.216 -15.986 1.00 77.81 258 SER A C 1
ATOM 1979 O O . SER A 1 258 ? 2.213 18.121 -15.283 1.00 77.81 258 SER A O 1
ATOM 1981 N N . LEU A 1 259 ? 2.876 15.994 -15.500 1.00 70.19 259 LEU A N 1
ATOM 1982 C CA . LEU A 1 259 ? 2.693 15.662 -14.079 1.00 70.19 259 LEU A CA 1
ATOM 1983 C C . LEU A 1 259 ? 3.642 16.451 -13.153 1.00 70.19 259 LEU A C 1
ATOM 1985 O O . LEU A 1 259 ? 3.519 16.340 -11.943 1.00 70.19 259 LEU A O 1
ATOM 1989 N N . GLN A 1 260 ? 4.612 17.184 -13.710 1.00 71.06 260 GLN A N 1
ATOM 1990 C CA . GLN A 1 260 ? 5.601 17.964 -12.964 1.00 71.06 260 GLN A CA 1
ATOM 1991 C C . GLN A 1 260 ? 5.176 19.422 -12.752 1.00 71.06 260 GLN A C 1
ATOM 1993 O O . GLN A 1 260 ? 5.687 20.046 -11.832 1.00 71.06 260 GLN A O 1
ATOM 1998 N N . ASP A 1 261 ? 4.274 19.948 -13.590 1.00 64.75 261 ASP A N 1
ATOM 1999 C CA . ASP A 1 261 ? 3.833 21.350 -13.532 1.00 64.75 261 ASP A CA 1
ATOM 2000 C C . ASP A 1 261 ? 2.533 21.537 -12.732 1.00 64.75 261 ASP A C 1
ATOM 2002 O O . ASP A 1 261 ? 2.164 22.665 -12.408 1.00 64.75 261 ASP A O 1
ATOM 2006 N N . ASP A 1 262 ? 1.824 20.448 -12.421 1.00 61.62 262 ASP A N 1
ATOM 2007 C CA . ASP A 1 262 ? 0.689 20.493 -11.503 1.00 61.62 262 ASP A CA 1
ATOM 2008 C C . ASP A 1 262 ? 1.233 20.443 -10.064 1.00 61.62 262 ASP A C 1
ATOM 2010 O O . ASP A 1 262 ? 1.456 19.368 -9.507 1.00 61.62 262 ASP A O 1
ATOM 2014 N N . ASP A 1 263 ? 1.378 21.619 -9.442 1.00 58.88 263 ASP A N 1
ATOM 2015 C CA . ASP A 1 263 ? 1.546 21.842 -7.987 1.00 58.88 263 ASP A CA 1
ATOM 2016 C C . ASP A 1 263 ? 0.351 21.296 -7.161 1.00 58.88 263 ASP A C 1
ATOM 2018 O O . ASP A 1 263 ? 0.032 21.766 -6.068 1.00 58.88 263 ASP A O 1
ATOM 2022 N N . THR A 1 264 ? -0.377 20.299 -7.665 1.00 59.81 264 THR A N 1
ATOM 2023 C CA . THR A 1 264 ? -1.319 19.524 -6.867 1.00 59.81 264 THR A CA 1
ATOM 2024 C C . THR A 1 264 ? -0.509 18.655 -5.909 1.00 59.81 264 THR A C 1
ATOM 2026 O O . THR A 1 264 ? -0.112 17.543 -6.249 1.00 59.81 264 THR A O 1
ATOM 2029 N N . GLU A 1 265 ? -0.263 19.195 -4.714 1.00 55.12 265 GLU A N 1
ATOM 2030 C CA . GLU A 1 265 ? 0.542 18.640 -3.610 1.00 55.12 265 GLU A CA 1
ATOM 2031 C C . GLU A 1 265 ? 0.147 17.219 -3.155 1.00 55.12 265 GLU A C 1
ATOM 2033 O O . GLU A 1 265 ? 0.869 16.591 -2.386 1.00 55.12 265 GLU A O 1
ATOM 2038 N N . GLU A 1 266 ? -0.945 16.654 -3.667 1.00 60.31 266 GLU A N 1
ATOM 2039 C CA . GLU A 1 266 ? -1.385 15.289 -3.377 1.00 60.31 266 GLU A CA 1
ATOM 2040 C C . GLU A 1 266 ? -1.415 14.445 -4.653 1.00 60.31 266 GLU A C 1
ATOM 2042 O O . GLU A 1 266 ? -2.454 13.942 -5.094 1.00 60.31 266 GLU A O 1
ATOM 2047 N N . MET A 1 267 ? -0.249 14.273 -5.282 1.00 57.12 267 MET A N 1
ATOM 2048 C CA . MET A 1 267 ? -0.098 13.207 -6.263 1.00 57.12 267 MET A CA 1
ATOM 2049 C C . MET A 1 267 ? -0.261 11.885 -5.510 1.00 57.12 267 MET A C 1
ATOM 2051 O O . MET A 1 267 ? 0.574 11.531 -4.680 1.00 57.12 267 MET A O 1
ATOM 2055 N N . PHE A 1 268 ? -1.362 11.174 -5.768 1.00 56.34 268 PHE A N 1
ATOM 2056 C CA . PHE A 1 268 ? -1.582 9.836 -5.226 1.00 56.34 268 PHE A CA 1
ATOM 2057 C C . PHE A 1 268 ? -0.484 8.928 -5.784 1.00 56.34 268 PHE A C 1
ATOM 2059 O O . PHE A 1 268 ? -0.590 8.398 -6.894 1.00 56.34 268 PHE A O 1
ATOM 2066 N N . ASP A 1 269 ? 0.616 8.810 -5.046 1.00 55.50 269 ASP A N 1
ATOM 2067 C CA . ASP A 1 269 ? 1.731 7.968 -5.424 1.00 55.50 269 ASP A CA 1
ATOM 2068 C C . ASP A 1 269 ? 1.281 6.512 -5.286 1.00 55.50 269 ASP A C 1
ATOM 2070 O O . ASP A 1 269 ? 1.188 5.922 -4.210 1.00 55.50 269 ASP A O 1
ATOM 2074 N N . VAL A 1 270 ? 0.964 5.917 -6.434 1.00 53.69 270 VAL A N 1
ATOM 2075 C CA . VAL A 1 270 ? 0.604 4.501 -6.554 1.00 53.69 270 VAL A CA 1
ATOM 2076 C C . VAL A 1 270 ? 1.718 3.608 -5.976 1.00 53.69 270 VAL A C 1
ATOM 2078 O O . VAL A 1 270 ? 1.441 2.485 -5.554 1.00 53.69 270 VAL A O 1
ATOM 2081 N N . GLY A 1 271 ? 2.957 4.113 -5.900 1.00 54.69 271 GLY A N 1
ATOM 2082 C CA . GLY A 1 271 ? 4.089 3.473 -5.241 1.00 54.69 271 GLY A CA 1
ATOM 2083 C C . GLY A 1 271 ? 3.944 3.337 -3.722 1.00 54.69 271 GLY A C 1
ATOM 2084 O O . GLY A 1 271 ? 4.382 2.318 -3.187 1.00 54.69 271 GLY A O 1
ATOM 2085 N N . THR A 1 272 ? 3.288 4.286 -3.047 1.00 52.16 272 THR A N 1
ATOM 2086 C CA . THR A 1 272 ? 3.098 4.331 -1.581 1.00 52.16 272 THR A CA 1
ATOM 2087 C C . THR A 1 272 ? 1.713 3.884 -1.116 1.00 52.16 272 THR A C 1
ATOM 2089 O O . THR A 1 272 ? 1.475 3.770 0.088 1.00 52.16 272 THR A O 1
ATOM 2092 N N . ALA A 1 273 ? 0.801 3.550 -2.033 1.00 53.06 273 ALA A N 1
ATOM 2093 C CA . ALA A 1 273 ? -0.458 2.914 -1.669 1.00 53.06 273 ALA A CA 1
ATOM 2094 C C . ALA A 1 273 ? -0.183 1.631 -0.857 1.00 53.06 273 ALA A C 1
ATOM 2096 O O . ALA A 1 273 ? 0.535 0.741 -1.311 1.00 53.06 273 ALA A O 1
ATOM 2097 N N . VAL A 1 274 ? -0.807 1.514 0.323 1.00 51.22 274 VAL A N 1
ATOM 2098 C CA . VAL A 1 274 ? -0.691 0.406 1.308 1.00 51.22 274 VAL A CA 1
ATOM 2099 C C . VAL A 1 274 ? -0.908 -1.001 0.707 1.00 51.22 274 VAL A C 1
ATOM 2101 O O . VAL A 1 274 ? -0.639 -2.010 1.349 1.00 51.22 274 VAL A O 1
ATOM 2104 N N . ALA A 1 275 ? -1.369 -1.085 -0.542 1.00 49.50 275 ALA A N 1
ATOM 2105 C CA . ALA A 1 275 ? -1.600 -2.312 -1.292 1.00 49.50 275 ALA A CA 1
ATOM 2106 C C . ALA A 1 275 ? -0.705 -2.464 -2.538 1.00 49.50 275 ALA A C 1
ATOM 2108 O O . ALA A 1 275 ? -1.087 -3.185 -3.458 1.00 49.50 275 ALA A O 1
ATOM 2109 N N . ASN A 1 276 ? 0.455 -1.800 -2.618 1.00 48.97 276 ASN A N 1
ATOM 2110 C CA . ASN A 1 276 ? 1.429 -2.091 -3.667 1.00 48.97 276 ASN A CA 1
ATOM 2111 C C . ASN A 1 276 ? 2.035 -3.487 -3.402 1.00 48.97 276 ASN A C 1
ATOM 2113 O O . ASN A 1 276 ? 2.809 -3.642 -2.451 1.00 48.97 276 ASN A O 1
ATOM 2117 N N . PRO A 1 277 ? 1.719 -4.512 -4.220 1.00 51.84 277 PRO A N 1
ATOM 2118 C CA . PRO A 1 277 ? 2.206 -5.873 -3.997 1.00 51.84 277 PRO A CA 1
ATOM 2119 C C . PRO A 1 277 ? 3.734 -5.983 -4.117 1.00 51.84 277 PRO A C 1
ATOM 2121 O O . PRO A 1 277 ? 4.290 -6.993 -3.711 1.00 51.84 277 PRO A O 1
ATOM 2124 N N . TYR A 1 278 ? 4.406 -4.952 -4.643 1.00 48.88 278 TYR A N 1
ATOM 2125 C CA . TYR A 1 278 ? 5.864 -4.873 -4.754 1.00 48.88 278 TYR A CA 1
ATOM 2126 C C . TYR A 1 278 ? 6.538 -4.119 -3.593 1.0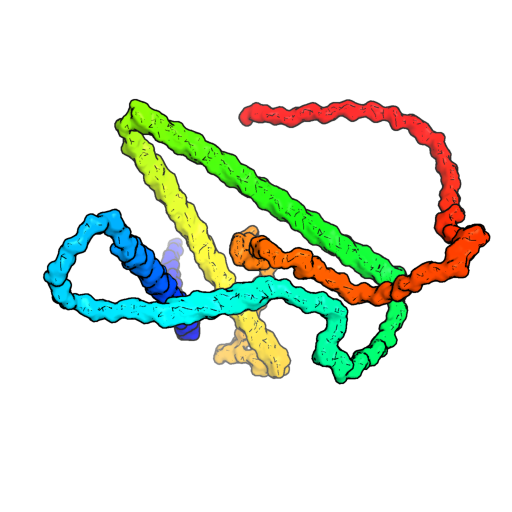0 48.88 278 TYR A C 1
ATOM 2128 O O . TYR A 1 278 ? 7.762 -4.114 -3.506 1.00 48.88 278 TYR A O 1
ATOM 2136 N N . VAL A 1 279 ? 5.767 -3.465 -2.713 1.00 50.88 279 VAL A N 1
ATOM 2137 C CA . VAL A 1 279 ? 6.279 -2.796 -1.496 1.00 50.88 279 VAL A CA 1
ATOM 2138 C C . VAL A 1 279 ? 5.914 -3.599 -0.251 1.00 50.88 279 VAL A C 1
ATOM 2140 O O . VAL A 1 279 ? 6.732 -3.736 0.654 1.00 50.88 279 VAL A O 1
ATOM 2143 N N . CYS A 1 280 ? 4.742 -4.236 -0.245 1.00 48.12 280 CYS A N 1
ATOM 2144 C CA . CYS A 1 280 ? 4.398 -5.294 0.704 1.00 48.12 280 CYS A CA 1
ATOM 2145 C C . CYS A 1 280 ? 4.989 -6.651 0.284 1.00 48.12 280 CYS A C 1
ATOM 2147 O O . CYS A 1 280 ? 4.335 -7.682 0.431 1.00 48.12 280 CYS A O 1
ATOM 2149 N N . ASP A 1 281 ? 6.232 -6.665 -0.206 1.00 45.22 281 ASP A N 1
ATOM 2150 C CA . ASP A 1 281 ? 6.991 -7.887 -0.500 1.00 45.22 281 ASP A CA 1
ATOM 2151 C C . ASP A 1 281 ? 7.558 -8.499 0.799 1.00 45.22 281 ASP A C 1
ATOM 2153 O O . ASP A 1 281 ? 8.711 -8.909 0.907 1.00 45.22 281 ASP A O 1
ATOM 2157 N N . SER A 1 282 ? 6.716 -8.549 1.834 1.00 45.97 282 SER A N 1
ATOM 2158 C CA . SER A 1 282 ? 6.892 -9.411 2.999 1.00 45.97 282 SER A CA 1
ATOM 2159 C C . SER A 1 282 ? 6.228 -10.762 2.745 1.00 45.97 282 SER A C 1
ATOM 2161 O O . SER A 1 282 ? 5.616 -11.357 3.635 1.00 45.97 282 SER A O 1
ATOM 2163 N N . TRP A 1 283 ? 6.376 -11.286 1.525 1.00 52.84 283 TRP A N 1
ATOM 2164 C CA . TRP A 1 283 ? 6.257 -12.719 1.337 1.00 52.84 283 TRP A CA 1
ATOM 2165 C C . TRP A 1 283 ? 7.449 -13.359 2.058 1.00 52.84 283 TRP A C 1
ATOM 2167 O O . TRP A 1 283 ? 8.603 -13.080 1.723 1.00 52.84 283 TRP A O 1
ATOM 2177 N N . PRO A 1 284 ? 7.219 -14.151 3.118 1.00 53.00 284 PRO A N 1
ATOM 2178 C CA . PRO A 1 284 ? 8.319 -14.739 3.846 1.00 53.00 284 PRO A CA 1
ATOM 2179 C C . PRO A 1 284 ? 8.899 -15.829 2.942 1.00 53.00 284 PRO A C 1
ATOM 2181 O O . PRO A 1 284 ? 8.181 -16.739 2.538 1.00 53.00 284 PRO A O 1
ATOM 2184 N N . PHE A 1 285 ? 10.198 -15.736 2.665 1.00 44.84 285 PHE A N 1
ATOM 2185 C CA . PHE A 1 285 ? 11.020 -16.705 1.931 1.00 44.84 285 PHE A CA 1
ATOM 2186 C C . PHE A 1 285 ? 11.011 -16.618 0.398 1.00 44.84 285 PHE A C 1
ATOM 2188 O O . PHE A 1 285 ? 10.482 -17.495 -0.271 1.00 44.84 285 PHE A O 1
ATOM 2195 N N . GLU A 1 286 ? 11.843 -15.726 -0.143 1.00 45.06 286 GLU A N 1
ATOM 2196 C CA . GLU A 1 286 ? 12.959 -16.194 -0.977 1.00 45.06 286 GLU A CA 1
ATOM 2197 C C . GLU A 1 286 ? 14.254 -15.439 -0.608 1.00 45.06 286 GLU A C 1
ATOM 2199 O O . GLU A 1 286 ? 14.458 -14.307 -1.046 1.00 45.06 286 GLU A O 1
ATOM 2204 N N . PRO A 1 287 ? 15.179 -16.037 0.169 1.00 50.72 287 PRO A N 1
ATOM 2205 C CA . PRO A 1 287 ? 16.428 -15.380 0.573 1.00 50.72 287 PRO A CA 1
ATOM 2206 C C . PRO A 1 287 ? 17.441 -15.180 -0.577 1.00 50.72 287 PRO A C 1
ATOM 2208 O O . PRO A 1 287 ? 18.597 -14.879 -0.310 1.00 50.72 287 PRO A O 1
ATOM 2211 N N . ASN A 1 288 ? 17.039 -15.332 -1.846 1.00 50.88 288 ASN A N 1
ATOM 2212 C CA . ASN A 1 288 ? 17.947 -15.320 -2.999 1.00 50.88 288 ASN A CA 1
ATOM 2213 C C . ASN A 1 288 ? 17.478 -14.504 -4.219 1.00 50.88 288 ASN A C 1
ATOM 2215 O O . ASN A 1 288 ? 18.223 -14.434 -5.193 1.00 50.88 288 ASN A O 1
ATOM 2219 N N . VAL A 1 289 ? 16.310 -13.847 -4.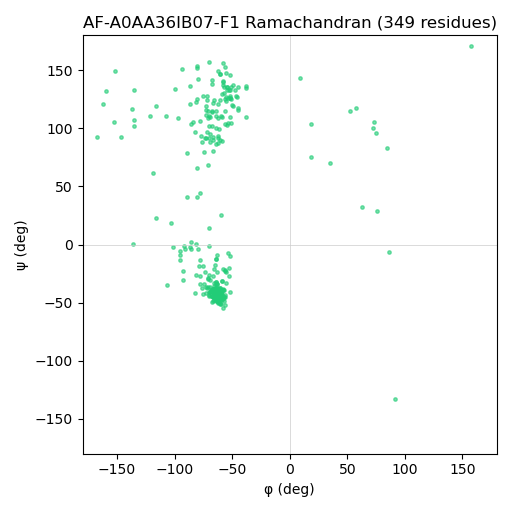201 1.00 47.38 289 VAL A N 1
ATOM 2220 C CA . VAL A 1 289 ? 15.852 -13.061 -5.377 1.00 47.38 289 VAL A CA 1
ATOM 2221 C C . VAL A 1 289 ? 16.498 -11.674 -5.432 1.00 47.38 289 VAL A C 1
ATOM 2223 O O . VAL A 1 289 ? 16.713 -11.127 -6.512 1.00 47.38 289 VAL A O 1
ATOM 2226 N N . LEU A 1 290 ? 16.898 -11.125 -4.279 1.00 46.47 290 LEU A N 1
ATOM 2227 C CA . LEU A 1 290 ? 17.657 -9.869 -4.205 1.00 46.47 290 LEU A CA 1
ATOM 2228 C C . LEU A 1 290 ? 19.171 -10.050 -4.335 1.00 46.47 290 LEU A C 1
ATOM 2230 O O . LEU A 1 290 ? 19.885 -9.052 -4.439 1.00 46.47 290 LEU A O 1
ATOM 2234 N N . ALA A 1 291 ? 19.664 -11.285 -4.453 1.00 50.12 291 ALA A N 1
ATOM 2235 C CA . ALA A 1 291 ? 20.918 -11.516 -5.152 1.00 50.12 291 ALA A CA 1
ATOM 2236 C C . ALA A 1 291 ? 20.651 -11.289 -6.648 1.00 50.12 291 ALA A C 1
ATOM 2238 O O . ALA A 1 291 ? 20.662 -12.219 -7.456 1.00 50.12 291 ALA A O 1
ATOM 2239 N N . LYS A 1 292 ? 20.381 -10.028 -7.025 1.00 48.06 292 LYS A N 1
ATOM 2240 C CA . LYS A 1 292 ? 20.657 -9.563 -8.378 1.00 48.06 292 LYS A CA 1
ATOM 2241 C C . LYS A 1 292 ? 22.096 -9.976 -8.605 1.00 48.06 292 LYS A C 1
ATOM 2243 O O . LYS A 1 292 ? 22.993 -9.390 -8.005 1.00 48.06 292 LYS A O 1
ATOM 2248 N N . ARG A 1 293 ? 22.287 -11.041 -9.387 1.00 46.97 293 ARG A N 1
ATOM 2249 C CA . ARG A 1 293 ? 23.590 -11.394 -9.931 1.00 46.97 293 ARG A CA 1
ATOM 2250 C C . ARG A 1 293 ? 24.152 -10.074 -10.426 1.00 46.97 293 ARG A C 1
ATOM 2252 O O . ARG A 1 293 ? 23.506 -9.418 -11.249 1.00 46.97 293 ARG A O 1
ATOM 2259 N N . THR A 1 294 ? 25.247 -9.632 -9.818 1.00 49.19 294 THR A N 1
ATOM 2260 C CA . THR A 1 294 ? 25.998 -8.480 -10.298 1.00 49.19 294 THR A CA 1
ATOM 2261 C C . THR A 1 294 ? 26.125 -8.639 -11.813 1.00 49.19 294 THR A C 1
ATOM 2263 O O . THR A 1 294 ? 26.270 -9.777 -12.275 1.00 49.19 294 THR A O 1
ATOM 2266 N N . PRO A 1 295 ? 25.908 -7.572 -12.607 1.00 48.03 295 PRO A N 1
ATOM 2267 C CA . PRO A 1 295 ? 25.931 -7.675 -14.059 1.00 48.03 295 PRO A CA 1
ATOM 2268 C C . PRO A 1 295 ? 27.256 -8.312 -14.457 1.00 48.03 295 PRO A C 1
ATOM 2270 O O . PRO A 1 295 ? 28.285 -7.668 -14.313 1.00 48.03 295 PRO A O 1
ATOM 2273 N N . GLN A 1 296 ? 27.174 -9.592 -14.837 1.00 52.97 296 GLN A N 1
ATOM 2274 C CA . GLN A 1 296 ? 28.241 -10.482 -15.276 1.00 52.97 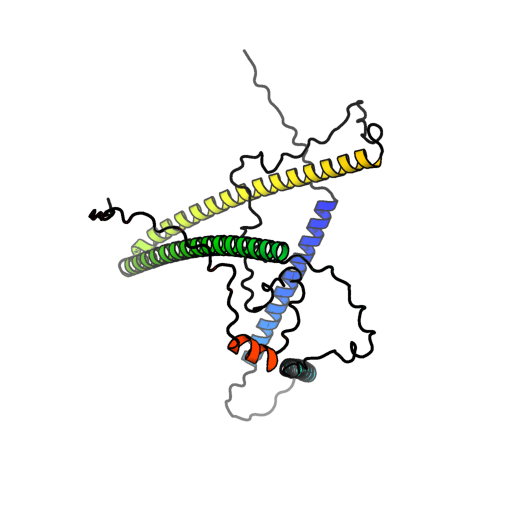296 GLN A CA 1
ATOM 2275 C C . GLN A 1 296 ? 29.622 -9.970 -14.856 1.00 52.97 296 GLN A C 1
ATOM 2277 O O . GLN A 1 296 ? 30.343 -9.396 -15.668 1.00 52.97 296 GLN A O 1
ATOM 2282 N N . GLU A 1 297 ? 29.956 -10.107 -13.566 1.00 50.88 297 GLU A N 1
ATOM 2283 C CA . GLU A 1 297 ? 31.352 -9.979 -13.152 1.00 50.88 297 GLU A CA 1
ATOM 2284 C C . GLU A 1 297 ? 32.148 -10.898 -14.080 1.00 50.88 297 GLU A C 1
ATOM 2286 O O . GLU A 1 297 ? 31.830 -12.086 -14.194 1.00 50.88 297 GLU A O 1
ATOM 2291 N N . SER A 1 298 ? 33.090 -10.320 -14.833 1.00 53.56 298 SER A N 1
ATOM 2292 C CA . SER A 1 298 ? 34.006 -11.080 -15.678 1.00 53.56 298 SER A CA 1
ATOM 2293 C C . SER A 1 298 ? 34.543 -12.220 -14.833 1.00 53.56 298 SER A C 1
ATOM 2295 O O . SER A 1 298 ? 34.990 -11.947 -13.715 1.00 53.56 298 SER A O 1
ATOM 2297 N N . SER A 1 299 ? 34.447 -13.454 -15.338 1.00 51.47 299 SER A N 1
ATOM 2298 C CA . SER A 1 299 ? 34.981 -14.647 -14.681 1.00 51.47 299 SER A CA 1
ATOM 2299 C C . SER A 1 299 ? 36.304 -14.283 -14.025 1.00 51.47 299 SER A C 1
ATOM 2301 O O . SER A 1 299 ? 37.273 -13.997 -14.730 1.00 51.47 299 SER A O 1
ATOM 2303 N N . MET A 1 300 ? 36.333 -14.235 -12.689 1.00 49.56 300 MET A N 1
ATOM 2304 C CA . MET A 1 300 ? 37.605 -14.167 -11.983 1.00 49.56 300 MET A CA 1
ATOM 2305 C C . MET A 1 300 ? 38.441 -15.328 -12.533 1.00 49.56 300 MET A C 1
ATOM 2307 O O . MET A 1 300 ? 37.881 -16.420 -12.702 1.00 49.56 300 MET A O 1
ATOM 2311 N N . PRO A 1 301 ? 39.714 -15.107 -12.905 1.00 56.28 301 PRO A N 1
ATOM 2312 C CA . PRO A 1 301 ? 40.561 -16.199 -13.357 1.00 56.28 301 PRO A CA 1
ATOM 2313 C C . PRO A 1 301 ? 40.482 -17.320 -12.322 1.00 56.28 301 PRO A C 1
ATOM 2315 O O . PRO A 1 301 ? 40.441 -17.049 -11.117 1.00 56.28 301 PRO A O 1
ATOM 2318 N N . THR A 1 302 ? 40.347 -18.558 -12.804 1.00 56.78 302 THR A N 1
ATOM 2319 C CA . THR A 1 302 ? 40.265 -19.749 -11.959 1.00 56.78 302 THR A CA 1
ATOM 2320 C C . THR A 1 302 ? 41.353 -19.651 -10.904 1.00 56.78 302 THR A C 1
ATOM 2322 O O . THR A 1 302 ? 42.503 -19.393 -11.245 1.00 56.78 302 THR A O 1
ATOM 2325 N N . PHE A 1 303 ? 40.981 -19.784 -9.631 1.00 50.38 303 PHE A N 1
ATOM 2326 C CA . PHE A 1 303 ? 41.953 -19.801 -8.548 1.00 50.38 303 PHE A CA 1
ATOM 2327 C C . PHE A 1 303 ? 42.877 -21.001 -8.784 1.00 50.38 303 PHE A C 1
ATOM 2329 O O . PHE A 1 303 ? 42.481 -22.142 -8.546 1.00 50.38 303 PHE A O 1
ATOM 2336 N N . GLU A 1 304 ? 44.057 -20.753 -9.344 1.00 67.94 304 GLU A N 1
ATOM 2337 C CA . GLU A 1 304 ? 45.132 -21.731 -9.391 1.00 67.94 304 GLU A CA 1
ATOM 2338 C C . GLU A 1 304 ? 45.672 -21.813 -7.964 1.00 67.94 304 GLU A C 1
ATOM 2340 O O . GLU A 1 304 ? 46.108 -20.809 -7.400 1.00 67.94 304 GLU A O 1
ATOM 2345 N N . GLU A 1 305 ? 45.524 -22.983 -7.332 1.00 66.69 305 GLU A N 1
ATOM 2346 C CA . GLU A 1 305 ? 46.120 -23.230 -6.021 1.00 66.69 305 GLU A CA 1
ATOM 2347 C C . GLU A 1 305 ? 47.617 -22.925 -6.116 1.00 66.69 305 GLU A C 1
ATOM 2349 O O . GLU A 1 305 ? 48.287 -23.448 -7.007 1.00 66.69 305 GLU A O 1
ATOM 2354 N N . GLU A 1 306 ? 48.105 -22.055 -5.223 1.00 66.06 306 GLU A N 1
ATOM 2355 C CA . GLU A 1 306 ? 49.504 -21.620 -5.174 1.00 66.06 306 GLU A CA 1
ATOM 2356 C C . GLU A 1 306 ? 50.422 -22.837 -5.317 1.00 66.06 306 GLU A C 1
ATOM 2358 O O . GLU A 1 306 ? 50.393 -23.768 -4.501 1.00 66.06 306 GLU A O 1
ATOM 2363 N N . THR A 1 307 ? 51.214 -22.862 -6.387 1.00 79.75 307 THR A N 1
ATOM 2364 C CA . THR A 1 307 ? 52.145 -23.960 -6.612 1.00 79.75 307 THR A CA 1
ATOM 2365 C C . THR A 1 307 ? 53.273 -23.885 -5.583 1.00 79.75 307 THR A C 1
ATOM 2367 O O . THR A 1 307 ? 53.579 -22.830 -5.023 1.00 79.75 307 THR A O 1
ATOM 2370 N N . GLU A 1 308 ? 53.945 -25.008 -5.318 1.00 74.56 308 GLU A N 1
ATOM 2371 C CA . GLU A 1 308 ? 55.112 -25.015 -4.422 1.00 74.56 308 GLU A CA 1
ATOM 2372 C C . GLU A 1 308 ? 56.206 -24.020 -4.847 1.00 74.56 308 GLU A C 1
ATOM 2374 O O . GLU A 1 308 ? 57.023 -23.618 -4.016 1.00 74.56 308 GLU A O 1
ATOM 2379 N N . ASP A 1 309 ? 56.249 -23.639 -6.123 1.00 72.44 309 ASP A N 1
ATOM 2380 C CA . ASP A 1 309 ? 57.193 -22.649 -6.629 1.00 72.44 309 ASP A CA 1
ATOM 2381 C C . ASP A 1 309 ? 56.761 -21.212 -6.284 1.00 72.44 309 ASP A C 1
ATOM 2383 O O . ASP A 1 309 ? 57.625 -20.415 -5.915 1.00 72.44 309 ASP A O 1
ATOM 2387 N N . ASP A 1 310 ? 55.456 -20.919 -6.243 1.00 73.56 310 ASP A N 1
ATOM 2388 C CA . ASP A 1 310 ? 54.908 -19.630 -5.782 1.00 73.56 310 ASP A CA 1
ATOM 2389 C C . ASP A 1 310 ? 55.177 -19.406 -4.284 1.00 73.56 310 ASP A C 1
ATOM 2391 O O . ASP A 1 310 ? 55.578 -18.319 -3.855 1.00 73.56 310 ASP A O 1
ATOM 2395 N N . LEU A 1 311 ? 55.056 -20.467 -3.476 1.00 77.88 311 LEU A N 1
ATOM 2396 C CA . LEU A 1 311 ? 55.388 -20.436 -2.045 1.00 77.88 311 LEU A CA 1
ATOM 2397 C C . LEU A 1 311 ? 56.891 -20.198 -1.810 1.00 77.88 311 LEU A C 1
ATOM 2399 O O . LEU A 1 311 ? 57.275 -19.432 -0.921 1.00 77.88 311 LEU A O 1
ATOM 2403 N N . LYS A 1 312 ? 57.759 -20.797 -2.638 1.00 75.38 312 LYS A N 1
ATOM 2404 C CA . LYS A 1 312 ? 59.217 -20.559 -2.594 1.00 75.38 312 LYS A CA 1
ATOM 2405 C C . LYS A 1 312 ? 59.587 -19.160 -3.093 1.00 75.38 312 LYS A C 1
ATOM 2407 O O . LYS A 1 312 ? 60.591 -18.594 -2.649 1.00 75.38 312 LYS A O 1
ATOM 2412 N N . GLU A 1 313 ? 58.808 -18.589 -4.007 1.00 71.69 313 GLU A N 1
ATOM 2413 C CA . GLU A 1 313 ? 58.986 -17.217 -4.486 1.00 71.69 313 GLU A CA 1
ATOM 2414 C C . GLU A 1 313 ? 58.563 -16.184 -3.426 1.00 71.69 313 GLU A C 1
ATOM 2416 O O . GLU A 1 313 ? 59.281 -15.201 -3.211 1.00 71.69 313 GLU A O 1
ATOM 2421 N N . ALA A 1 314 ? 57.505 -16.468 -2.657 1.00 68.38 314 ALA A N 1
ATOM 2422 C CA . ALA A 1 314 ? 57.124 -15.689 -1.477 1.00 68.38 314 ALA A CA 1
ATOM 2423 C C . ALA A 1 314 ? 58.210 -15.714 -0.378 1.00 68.38 314 ALA A C 1
ATOM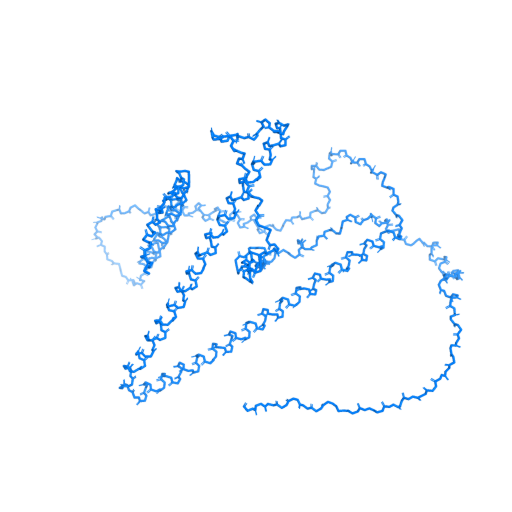 2425 O O . ALA A 1 314 ? 58.512 -14.679 0.226 1.00 68.38 314 ALA A O 1
ATOM 2426 N N . GLU A 1 315 ? 58.867 -16.861 -0.163 1.00 71.50 315 GLU A N 1
ATOM 2427 C CA . GLU A 1 315 ? 60.013 -16.976 0.754 1.00 71.50 315 GLU A CA 1
ATOM 2428 C C . GLU A 1 315 ? 61.278 -16.268 0.241 1.00 71.50 315 GLU A C 1
ATOM 2430 O O . GLU A 1 315 ? 62.099 -15.803 1.039 1.00 71.50 315 GLU A O 1
ATOM 2435 N N . ARG A 1 316 ? 61.437 -16.113 -1.082 1.00 65.56 316 ARG A N 1
ATOM 2436 C CA . ARG A 1 316 ? 62.588 -15.424 -1.696 1.00 65.56 316 ARG A CA 1
ATOM 2437 C C . ARG A 1 316 ? 62.613 -13.913 -1.486 1.00 65.56 316 ARG A C 1
ATOM 2439 O O . ARG A 1 316 ? 63.587 -13.268 -1.879 1.00 65.56 316 ARG A O 1
ATOM 2446 N N . GLY A 1 317 ? 61.616 -13.338 -0.815 1.00 53.34 317 GLY A N 1
ATOM 2447 C CA . GLY A 1 317 ? 61.742 -12.002 -0.237 1.00 53.34 317 GLY A CA 1
ATOM 2448 C C . GLY A 1 317 ? 61.967 -10.881 -1.258 1.00 53.34 317 GLY A C 1
ATOM 2449 O O . GLY A 1 317 ? 62.617 -9.883 -0.933 1.00 53.34 317 GLY A O 1
ATOM 2450 N N . PHE A 1 318 ? 61.412 -11.004 -2.466 1.00 49.41 318 PHE A N 1
ATOM 2451 C CA . PHE A 1 318 ? 61.191 -9.860 -3.356 1.00 49.41 318 PHE A CA 1
ATOM 2452 C C . PHE A 1 318 ? 60.017 -9.046 -2.770 1.00 49.41 318 PHE A C 1
ATOM 2454 O O . PHE A 1 318 ? 58.854 -9.392 -2.917 1.00 49.41 318 PHE A O 1
ATOM 2461 N N . ARG A 1 319 ? 60.240 -8.036 -1.912 1.00 50.94 319 ARG A N 1
ATOM 2462 C CA . ARG A 1 319 ? 60.482 -6.628 -2.303 1.00 50.94 319 ARG A CA 1
ATOM 2463 C C . ARG A 1 319 ? 59.998 -6.389 -3.739 1.00 50.94 319 ARG A C 1
ATOM 2465 O O . ARG A 1 319 ? 60.651 -6.814 -4.669 1.00 50.94 319 ARG A O 1
ATOM 2472 N N . THR A 1 320 ? 58.874 -5.745 -3.996 1.00 49.53 320 THR A N 1
ATOM 2473 C CA . THR A 1 320 ? 58.530 -4.392 -3.565 1.00 49.53 320 THR A CA 1
ATOM 2474 C C . THR A 1 320 ? 57.030 -4.218 -3.695 1.00 49.53 320 THR A C 1
ATOM 2476 O O . THR A 1 320 ? 56.492 -4.285 -4.791 1.00 49.53 320 THR A O 1
ATOM 2479 N N . ASN A 1 321 ? 56.373 -3.907 -2.587 1.00 48.56 321 ASN A N 1
ATOM 2480 C CA . ASN A 1 321 ? 55.062 -3.286 -2.615 1.00 48.56 321 ASN A CA 1
ATOM 2481 C C . ASN A 1 321 ? 55.242 -1.912 -3.313 1.00 48.56 321 ASN A C 1
ATOM 2483 O O . ASN A 1 321 ? 55.910 -1.051 -2.724 1.00 48.56 321 ASN A O 1
ATOM 2487 N N . PRO A 1 322 ? 54.755 -1.689 -4.554 1.00 55.38 322 PRO A N 1
ATOM 2488 C CA . PRO A 1 322 ? 55.030 -0.458 -5.310 1.00 55.38 322 PRO A CA 1
ATOM 2489 C C . PRO A 1 322 ? 54.435 0.787 -4.633 1.00 55.38 322 PRO A C 1
ATOM 2491 O O . PRO A 1 322 ? 54.813 1.912 -4.940 1.00 55.38 322 PRO A O 1
ATOM 2494 N N . PHE A 1 323 ? 53.567 0.585 -3.640 1.00 53.97 323 PHE A N 1
ATOM 2495 C CA . PHE A 1 323 ? 52.938 1.636 -2.851 1.00 53.97 323 PHE A CA 1
ATOM 2496 C C . PHE A 1 323 ? 53.707 2.022 -1.576 1.00 53.97 323 PHE A C 1
ATOM 2498 O O . PHE A 1 323 ? 53.317 2.968 -0.896 1.00 53.97 323 PHE A O 1
ATOM 2505 N N . ARG A 1 324 ? 54.814 1.344 -1.226 1.00 50.28 324 ARG A N 1
ATOM 2506 C CA . ARG A 1 324 ? 55.559 1.640 0.020 1.00 50.28 324 ARG A CA 1
ATOM 2507 C C . ARG A 1 324 ? 56.603 2.758 -0.093 1.00 50.28 324 ARG A C 1
ATOM 2509 O O . ARG A 1 324 ? 57.208 3.097 0.924 1.00 50.28 324 ARG A O 1
ATOM 2516 N N . SER A 1 325 ? 56.838 3.327 -1.278 1.00 49.91 325 SER A N 1
ATOM 2517 C CA . SER A 1 325 ? 57.829 4.401 -1.485 1.00 49.91 325 SER A CA 1
ATOM 2518 C C . SER A 1 325 ? 57.259 5.823 -1.435 1.00 49.91 325 SER A C 1
ATOM 2520 O O . SER A 1 325 ? 58.043 6.770 -1.396 1.00 49.91 325 SER A O 1
ATOM 2522 N N . LEU A 1 326 ? 55.940 6.013 -1.321 1.00 51.75 326 LEU A N 1
ATOM 2523 C CA . LEU A 1 326 ? 55.358 7.323 -1.002 1.00 51.75 326 LEU A CA 1
ATOM 2524 C C . LEU A 1 326 ? 55.444 7.587 0.509 1.00 51.75 326 LEU A C 1
ATOM 2526 O O . LEU A 1 326 ? 54.446 7.667 1.222 1.00 51.75 326 LEU A O 1
ATOM 2530 N N . ARG A 1 327 ? 56.676 7.722 1.016 1.00 48.25 327 ARG A N 1
ATOM 2531 C CA . ARG A 1 327 ? 56.907 8.441 2.271 1.00 48.25 327 ARG A CA 1
ATOM 2532 C C . ARG A 1 327 ? 56.577 9.904 2.008 1.00 48.25 327 ARG A C 1
ATOM 2534 O O . ARG A 1 327 ? 57.379 10.625 1.419 1.00 48.25 327 ARG A O 1
ATOM 2541 N N . PHE A 1 328 ? 55.401 10.334 2.448 1.00 58.56 328 PHE A N 1
ATOM 2542 C CA . PHE A 1 328 ? 55.153 11.749 2.675 1.00 58.56 328 PHE A CA 1
ATOM 2543 C C . PHE A 1 328 ? 56.238 12.285 3.627 1.00 58.56 328 PHE A C 1
ATOM 2545 O O . PHE A 1 328 ? 56.584 11.596 4.596 1.00 58.56 328 PHE A O 1
ATOM 2552 N N . PRO A 1 329 ? 56.824 13.465 3.355 1.00 60.75 329 PRO A N 1
ATOM 2553 C CA . PRO A 1 329 ? 57.753 14.085 4.288 1.00 60.75 329 PRO A CA 1
ATOM 2554 C C . PRO A 1 329 ? 57.043 14.291 5.635 1.00 60.75 329 PRO A C 1
ATOM 2556 O O . PRO A 1 329 ? 55.858 14.635 5.642 1.00 60.75 329 PRO A O 1
ATOM 2559 N N . PRO A 1 330 ? 57.725 14.069 6.773 1.00 58.22 330 PRO A N 1
ATOM 2560 C CA . PRO A 1 330 ? 57.149 14.341 8.080 1.00 58.22 330 PRO A CA 1
ATOM 2561 C C . PRO A 1 330 ? 56.793 15.827 8.147 1.00 58.22 330 PRO A C 1
ATOM 2563 O O . PRO A 1 330 ? 57.670 16.691 8.123 1.00 58.22 330 PRO A O 1
ATOM 2566 N N . GLY A 1 331 ? 55.492 16.116 8.167 1.00 58.12 331 GLY A N 1
ATOM 2567 C CA . GLY A 1 331 ? 54.989 17.454 8.438 1.00 58.12 331 GLY A CA 1
ATOM 2568 C C . GLY A 1 331 ? 55.434 17.898 9.835 1.00 58.12 331 GLY A C 1
ATOM 2569 O O . GLY A 1 331 ? 55.581 17.054 10.724 1.00 58.12 331 GLY A O 1
ATOM 2570 N N . PRO A 1 332 ? 55.689 19.199 10.039 1.00 57.94 332 PRO A N 1
ATOM 2571 C CA . PRO A 1 332 ? 56.118 19.713 11.326 1.00 57.94 332 PRO A CA 1
ATOM 2572 C C . PRO A 1 332 ? 55.046 19.416 12.375 1.00 57.94 332 PRO A C 1
ATOM 2574 O O . PRO A 1 332 ? 53.884 19.790 12.225 1.00 57.94 332 PRO A O 1
ATOM 2577 N N . SER A 1 333 ? 55.468 18.738 13.438 1.00 54.75 333 SER A N 1
ATOM 2578 C CA . SER A 1 333 ? 54.742 18.571 14.690 1.00 54.75 333 SER A CA 1
ATOM 2579 C C . SER A 1 333 ? 54.454 19.948 15.291 1.00 54.75 333 SER A C 1
ATOM 2581 O O . SER A 1 333 ? 55.271 20.504 16.027 1.00 54.75 333 SER A O 1
ATOM 2583 N N . GLY A 1 334 ? 53.317 20.520 14.907 1.00 50.44 334 GLY A N 1
ATOM 2584 C CA . GLY A 1 334 ? 52.775 21.757 15.437 1.00 50.44 334 GLY A CA 1
ATOM 2585 C C . GLY A 1 334 ? 51.739 21.458 16.509 1.00 50.44 334 GLY A C 1
ATOM 2586 O O . GLY A 1 334 ? 50.662 20.976 16.192 1.00 50.44 334 GLY A O 1
ATOM 2587 N N . ALA A 1 335 ? 52.131 21.761 17.744 1.00 51.75 335 ALA A N 1
ATOM 2588 C CA . ALA A 1 335 ? 51.324 22.302 18.832 1.00 51.75 335 ALA A CA 1
ATOM 2589 C C . ALA A 1 335 ? 50.006 21.606 19.222 1.00 51.75 335 ALA A C 1
ATOM 2591 O O . ALA A 1 335 ? 48.995 21.641 18.531 1.00 51.75 335 ALA A O 1
ATOM 2592 N N . ALA A 1 336 ? 50.054 21.093 20.449 1.00 57.56 336 ALA A N 1
ATOM 2593 C CA . ALA A 1 336 ? 48.945 20.947 21.372 1.00 57.56 336 ALA A CA 1
ATOM 2594 C C . ALA A 1 336 ? 47.939 22.118 21.348 1.00 57.56 336 ALA A C 1
ATOM 2596 O O . ALA A 1 336 ? 48.321 23.284 21.424 1.00 57.56 336 ALA A O 1
ATOM 2597 N N . SER A 1 337 ? 46.667 21.742 21.324 1.00 55.38 337 SER A N 1
ATOM 2598 C CA . SER A 1 337 ? 45.488 22.426 21.868 1.00 55.38 337 SER A CA 1
ATOM 2599 C C . SER A 1 337 ? 44.542 21.244 22.143 1.00 55.38 337 SER A C 1
ATOM 2601 O O . SER A 1 337 ? 44.211 20.517 21.210 1.00 55.38 337 SER A O 1
ATOM 2603 N N . ASP A 1 338 ? 44.285 20.782 23.371 1.00 58.62 338 ASP A N 1
ATOM 2604 C CA . ASP A 1 338 ? 43.952 21.519 24.598 1.00 58.62 338 ASP A CA 1
ATOM 2605 C C . ASP A 1 338 ? 43.100 22.739 24.267 1.00 58.62 338 ASP A C 1
ATOM 2607 O O . ASP A 1 338 ? 43.569 23.871 24.265 1.00 58.62 338 ASP A O 1
ATOM 2611 N N . ASP A 1 339 ? 41.863 22.450 23.874 1.00 60.31 339 ASP A N 1
ATOM 2612 C CA . ASP A 1 339 ? 40.720 23.271 24.239 1.00 60.31 339 ASP A CA 1
ATOM 2613 C C . ASP A 1 339 ? 39.596 22.330 24.684 1.00 60.31 339 ASP A C 1
ATOM 2615 O O . ASP A 1 339 ? 39.000 21.577 23.905 1.00 60.31 339 ASP A O 1
ATOM 2619 N N . ASP A 1 340 ? 39.403 22.353 26.000 1.00 54.41 340 ASP A N 1
ATOM 2620 C CA . ASP A 1 340 ? 38.122 22.212 26.668 1.00 54.41 340 ASP A CA 1
ATOM 2621 C C . ASP A 1 340 ? 37.010 22.931 25.886 1.00 54.41 340 ASP A C 1
ATOM 2623 O O . ASP A 1 340 ? 37.183 24.072 25.475 1.00 54.41 340 ASP A O 1
ATOM 2627 N N . ASP A 1 341 ? 35.846 22.295 25.742 1.00 58.66 341 ASP A N 1
ATOM 2628 C CA . ASP A 1 341 ? 34.578 22.971 26.043 1.00 58.66 341 ASP A CA 1
ATOM 2629 C C . ASP A 1 341 ? 33.424 21.958 26.108 1.00 58.66 341 ASP A C 1
ATOM 2631 O O . ASP A 1 341 ? 32.807 21.529 25.131 1.00 58.66 341 ASP A O 1
ATOM 2635 N N . ASP A 1 342 ? 33.214 21.513 27.341 1.00 55.56 342 ASP A N 1
ATOM 2636 C CA . ASP A 1 342 ? 31.946 21.475 28.060 1.00 55.56 342 ASP A CA 1
ATOM 2637 C C . ASP A 1 342 ? 30.619 21.796 27.331 1.00 55.56 342 ASP A C 1
ATOM 2639 O O . ASP A 1 342 ? 30.435 22.797 26.646 1.00 55.56 342 ASP A O 1
ATOM 2643 N N . ARG A 1 343 ? 29.602 21.033 27.767 1.00 47.84 343 ARG A N 1
ATOM 2644 C CA . ARG A 1 343 ? 28.168 21.385 27.863 1.00 47.84 343 ARG A CA 1
ATOM 2645 C C . ARG A 1 343 ? 27.350 21.479 26.574 1.00 47.84 343 ARG A C 1
ATOM 2647 O O . ARG A 1 343 ? 27.206 22.531 25.964 1.00 47.84 343 ARG A O 1
ATOM 2654 N N . TYR A 1 344 ? 26.520 20.453 26.384 1.00 50.66 344 TYR A N 1
ATOM 2655 C CA . TYR A 1 344 ? 25.139 20.676 25.949 1.00 50.66 344 TYR A CA 1
ATOM 2656 C C . TYR A 1 344 ? 24.175 20.402 27.117 1.00 50.66 344 TYR A C 1
ATOM 2658 O O . TYR A 1 344 ? 24.055 19.251 27.545 1.00 50.66 344 TYR A O 1
ATOM 2666 N N . PRO A 1 345 ? 23.516 21.430 27.691 1.00 59.84 345 PRO A N 1
ATOM 2667 C CA . PRO A 1 345 ? 22.468 21.242 28.680 1.00 59.84 345 PRO A CA 1
ATOM 2668 C C . PRO A 1 345 ? 21.141 20.903 27.990 1.00 59.84 345 PRO A C 1
ATOM 2670 O O . PRO A 1 345 ? 20.888 21.269 26.844 1.00 59.84 345 PRO A O 1
ATOM 2673 N N . GLY A 1 346 ? 20.307 20.164 28.718 1.00 47.16 346 GLY A N 1
ATOM 2674 C CA . GLY A 1 346 ? 19.103 19.526 28.212 1.00 47.16 346 GLY A CA 1
ATOM 2675 C C . GLY A 1 346 ? 18.046 20.470 27.644 1.00 47.16 346 GLY A C 1
ATOM 2676 O O . GLY A 1 346 ? 17.794 21.565 28.144 1.00 47.16 346 GLY A O 1
ATOM 2677 N N . THR A 1 347 ? 17.352 19.969 26.629 1.00 55.03 347 THR A N 1
ATOM 2678 C CA . THR A 1 347 ? 16.065 20.491 26.189 1.00 55.03 347 THR A CA 1
ATOM 2679 C C . THR A 1 347 ? 14.997 20.109 27.210 1.00 55.03 347 THR A C 1
ATOM 2681 O O . THR A 1 347 ? 14.662 18.942 27.422 1.00 55.03 347 THR A O 1
ATOM 2684 N N . ALA A 1 348 ? 14.507 21.139 27.893 1.00 55.03 348 ALA A N 1
ATOM 2685 C CA . ALA A 1 348 ? 13.440 21.063 28.865 1.00 55.03 348 ALA A CA 1
ATOM 2686 C C . ALA A 1 348 ? 12.097 20.701 28.215 1.00 55.03 348 ALA A C 1
ATOM 2688 O O . ALA A 1 348 ? 11.738 21.161 27.132 1.00 55.03 348 ALA A O 1
ATOM 2689 N N . ARG A 1 349 ? 11.365 19.882 28.967 1.00 50.41 349 ARG A N 1
ATOM 2690 C CA . ARG A 1 349 ? 9.935 19.605 28.879 1.00 50.41 349 ARG A CA 1
ATOM 2691 C C . ARG A 1 349 ? 9.086 20.858 29.131 1.00 50.41 349 ARG A C 1
ATOM 2693 O O . ARG A 1 349 ? 9.427 21.654 29.995 1.00 50.41 349 ARG A O 1
ATOM 2700 N N . SER A 1 350 ? 7.924 20.860 28.476 1.00 49.00 350 SER A N 1
ATOM 2701 C CA . SER A 1 350 ? 6.603 21.282 28.974 1.00 49.00 350 SER A CA 1
ATOM 2702 C C . SER A 1 350 ? 6.420 22.703 29.517 1.00 49.00 350 SER A C 1
ATOM 2704 O O . SER A 1 350 ? 6.878 23.021 30.610 1.00 49.00 350 SER A O 1
ATOM 2706 N N . LEU A 1 351 ? 5.549 23.456 28.841 1.00 49.28 351 LEU A N 1
ATOM 2707 C CA . LEU A 1 351 ? 4.258 23.877 29.399 1.00 49.28 351 LEU A CA 1
ATOM 2708 C C . LEU A 1 351 ? 3.185 23.792 28.312 1.00 49.28 351 LEU A C 1
ATOM 2710 O O . LEU A 1 351 ? 3.505 24.179 27.166 1.00 49.28 351 LEU A O 1
#